Protein 2OUL (pdb70)

Radius of gyration: 22.43 Å; Cα contacts (8 Å, |Δi|>4): 869; chains: 2; bounding box: 62×52×58 Å

Secondary structure (DSSP, 8-state):
---HHHHHHHHHTT----SS-EEGGGTT--PPP-B--SSB-HHHHHHHHHHHHHHHHHH-----B-HHHHHHH-TTS-TTB-B-HHHHHHHHHHTTSB-BTTSS---TTS-----TTSSS--B--SEEEEPPTT-HHHHHHHT--EEEEE-B-HHHHT--SSB--SPBPSS--EEEEEEEEEEEEEE-TTT-SEEEEEEEEEE-SB-TTSTBTTEEEEEE-SSS---GGGTTSSEEEEE--/-B-GGGTT-EEEE-TT-EEEEEEEE-GGGT-EEEBTTTBSS-S-TTTEEEEEEEE--S---BT--EEEEEEEEE-SSEEEEEEEEEE-TTT---TT-EEEEEEEEE-

GO terms:
  GO:0020020 food vacuole (C, IDA)
  GO:0005515 protein binding (F, IPI)
  GO:0005773 vacuole (C, EXP)

CATH classification: 3.90.70.10

B-factor: mean 22.83, std 7.1, range [4.67, 51.0]

Foldseek 3Di:
DDDPVVVLCVQCPPPDDALAKDFVVVVQQFAAAAALDQFLQLLLVLLQRLLQRQCCVVVVDRFAWDSQLLLQPQPQFPRRVGDHNQSSQVSCVVLVATHGCVQPPDPRPDDDHHDSPSDPDHRGFDHKDWDDLQCVQSCCVGPHKKKKWFFDDCQQQVAAEDADDDDGHPDGRGIWIFRMKHWDWDQDPVVRGTDIWIWTKIAGRRALNGHPRRIHTYTDDSSRSDDPRCISVTIMHTHRD/DAEQVCFPPEDEDAQFDKDKYKYKAWCLVQKDKDDPPRHQFDPDVQFKGKDKDWDADPDPDRRHITMMIIIIGGRDADWDKDKIWIDRNVVGDDPPTDIGIYIYGHD

Structure (mmCIF, N/CA/C/O backbone):
data_2OUL
#
_entry.id   2OUL
#
_cell.length_a   94.236
_cell.length_b   94.236
_cell.length_c   119.764
_cell.angle_alpha   90.00
_cell.angle_beta   90.00
_cell.angle_gamma   90.00
#
_symmetry.space_group_name_H-M   'P 43 21 2'
#
loop_
_entity.id
_entity.type
_entity.pdbx_description
1 polymer 'Falcipain 2'
2 polymer Chagasin
3 water water
#
loop_
_atom_site.group_PDB
_atom_site.id
_atom_site.type_symbol
_atom_site.label_atom_id
_atom_site.label_alt_id
_atom_site.label_comp_id
_atom_site.label_asym_id
_atom_site.label_entity_id
_atom_site.label_seq_id
_atom_site.pdbx_PDB_ins_code
_atom_site.Cartn_x
_atom_site.Cartn_y
_atom_site.Cartn_z
_atom_site.occupancy
_atom_site.B_iso_or_equiv
_atom_site.auth_seq_id
_atom_site.auth_comp_id
_atom_site.auth_asym_id
_atom_site.auth_atom_id
_atom_site.pdbx_PDB_model_num
ATOM 1 N N . GLN A 1 1 ? 138.038 60.423 -177.683 1.00 32.78 -16 GLN A N 1
ATOM 2 C CA . GLN A 1 1 ? 139.018 59.743 -176.768 1.00 31.35 -16 GLN A CA 1
ATOM 3 C C . GLN A 1 1 ? 138.669 59.905 -175.253 1.00 30.12 -16 GLN A C 1
ATOM 4 O O . GLN A 1 1 ? 138.613 58.889 -174.540 1.00 29.79 -16 GLN A O 1
ATOM 10 N N . MET A 1 2 ? 138.460 61.139 -174.762 1.00 28.51 -15 MET A N 1
ATOM 11 C CA . MET A 1 2 ? 138.081 61.346 -173.333 1.00 27.45 -15 MET A CA 1
ATOM 12 C C . MET A 1 2 ? 136.652 60.877 -173.086 1.00 26.60 -15 MET A C 1
ATOM 13 O O . MET A 1 2 ? 135.724 61.293 -173.780 1.00 26.77 -15 MET A O 1
ATOM 18 N N . ASN A 1 3 ? 136.476 60.033 -172.079 1.00 25.12 -14 ASN A N 1
ATOM 19 C CA . ASN A 1 3 ? 135.204 59.396 -171.817 1.00 24.06 -14 ASN A CA 1
ATOM 20 C C . ASN A 1 3 ? 134.485 60.128 -170.697 1.00 22.98 -14 ASN A C 1
ATOM 21 O O . ASN A 1 3 ? 135.036 60.278 -169.616 1.00 23.13 -14 ASN A O 1
ATOM 26 N N . TYR A 1 4 ? 133.254 60.584 -170.936 1.00 21.64 -13 TYR A N 1
ATOM 27 C CA . TYR A 1 4 ? 132.536 61.413 -169.937 1.00 21.41 -13 TYR A CA 1
ATOM 28 C C . TYR A 1 4 ? 132.276 60.684 -168.636 1.00 20.88 -13 TYR A C 1
ATOM 29 O O . TYR A 1 4 ? 132.412 61.275 -167.580 1.00 18.99 -13 TYR A O 1
ATOM 38 N N . GLU A 1 5 ? 131.898 59.407 -168.721 1.00 22.56 -12 GLU A N 1
ATOM 39 C CA . GLU A 1 5 ? 131.523 58.612 -167.550 1.00 24.22 -12 GLU A CA 1
ATOM 40 C C . GLU A 1 5 ? 132.731 58.343 -166.658 1.00 24.33 -12 GLU A C 1
ATOM 41 O O . GLU A 1 5 ? 132.594 58.253 -165.438 1.00 24.17 -12 GLU A O 1
ATOM 47 N N . GLU A 1 6 ? 133.912 58.238 -167.274 1.00 24.67 -11 GLU A N 1
ATOM 48 C CA . GLU A 1 6 ? 135.144 58.020 -166.546 1.00 24.84 -11 GLU A CA 1
ATOM 49 C C . GLU A 1 6 ? 135.603 59.299 -165.885 1.00 24.54 -11 GLU A C 1
ATOM 50 O O . GLU A 1 6 ? 136.121 59.274 -164.766 1.00 24.99 -11 GLU A O 1
ATOM 56 N N . VAL A 1 7 ? 135.410 60.422 -166.562 1.00 23.65 -10 VAL A N 1
ATOM 57 C CA . VAL A 1 7 ? 135.757 61.706 -165.976 1.00 23.88 -10 VAL A CA 1
ATOM 58 C C . VAL A 1 7 ? 134.802 62.105 -164.825 1.00 23.65 -10 VAL A C 1
ATOM 59 O O . VAL A 1 7 ? 135.239 62.560 -163.775 1.00 22.22 -10 VAL A O 1
ATOM 63 N N . ILE A 1 8 ? 133.502 61.925 -165.024 1.00 24.12 -9 ILE A N 1
ATOM 64 C CA . ILE A 1 8 ? 132.552 62.312 -163.998 1.00 25.08 -9 ILE A CA 1
ATOM 65 C C . ILE A 1 8 ? 132.742 61.486 -162.693 1.00 25.60 -9 ILE A C 1
ATOM 66 O O . ILE A 1 8 ? 132.632 62.012 -161.595 1.00 26.02 -9 ILE A O 1
ATOM 71 N N . LYS A 1 9 ? 133.063 60.215 -162.828 1.00 27.18 -8 LYS A N 1
ATOM 72 C CA . LYS A 1 9 ? 133.354 59.347 -161.681 1.00 28.40 -8 LYS A CA 1
ATOM 73 C C . LYS A 1 9 ? 134.415 59.976 -160.789 1.00 28.70 -8 LYS A C 1
ATOM 74 O O . LYS A 1 9 ? 134.289 59.987 -159.569 1.00 29.40 -8 LYS A O 1
ATOM 80 N N . LYS A 1 10 ? 135.457 60.487 -161.425 1.00 29.40 -7 LYS A N 1
ATOM 81 C CA . LYS A 1 10 ? 136.586 61.157 -160.755 1.00 29.85 -7 LYS A CA 1
ATOM 82 C C . LYS A 1 10 ? 136.196 62.458 -160.029 1.00 29.52 -7 LYS A C 1
ATOM 83 O O . LYS A 1 10 ? 136.679 62.738 -158.951 1.00 29.10 -7 LYS A O 1
ATOM 89 N N . TYR A 1 11 ? 135.342 63.266 -160.640 1.00 29.67 -6 TYR A N 1
ATOM 90 C CA . TYR A 1 11 ? 135.098 64.621 -160.153 1.00 30.26 -6 TYR A CA 1
ATOM 91 C C . TYR A 1 11 ? 133.897 64.702 -159.238 1.00 30.63 -6 TYR A C 1
ATOM 92 O O . TYR A 1 11 ? 133.834 65.583 -158.401 1.00 30.37 -6 TYR A O 1
ATOM 101 N N . ARG A 1 12 ? 132.958 63.781 -159.413 1.00 31.83 -5 ARG A N 1
ATOM 102 C CA . ARG A 1 12 ? 131.727 63.736 -158.632 1.00 32.95 -5 ARG A CA 1
ATOM 103 C C . ARG A 1 12 ? 131.855 62.722 -157.525 1.00 34.32 -5 ARG A C 1
ATOM 104 O O . ARG A 1 12 ? 131.547 63.013 -156.376 1.00 34.43 -5 ARG A O 1
ATOM 112 N N . GLY A 1 13 ? 132.311 61.526 -157.898 1.00 35.95 -4 GLY A N 1
ATOM 113 C CA . GLY A 1 13 ? 132.259 60.360 -157.041 1.00 37.15 -4 GLY A CA 1
ATOM 114 C C . GLY A 1 13 ? 130.815 59.916 -156.882 1.00 38.52 -4 GLY A C 1
ATOM 115 O O . GLY A 1 13 ? 130.095 59.714 -157.877 1.00 38.64 -4 GLY A O 1
ATOM 116 N N . GLU A 1 14 ? 130.399 59.800 -155.616 1.00 39.92 -3 GLU A N 1
ATOM 117 C CA . GLU A 1 14 ? 129.027 59.439 -155.221 1.00 40.58 -3 GLU A CA 1
ATOM 118 C C . GLU A 1 14 ? 128.297 60.626 -154.548 1.00 41.09 -3 GLU A C 1
ATOM 119 O O . GLU A 1 14 ? 127.135 60.497 -154.121 1.00 41.34 -3 GLU A O 1
ATOM 125 N N . GLU A 1 15 ? 128.996 61.766 -154.460 1.00 40.99 -2 GLU A N 1
ATOM 126 C CA . GLU A 1 15 ? 128.413 63.094 -154.133 1.00 40.34 -2 GLU A CA 1
ATOM 127 C C . GLU A 1 15 ? 127.123 63.392 -154.889 1.00 39.44 -2 GLU A C 1
ATOM 128 O O . GLU A 1 15 ? 127.158 63.483 -156.108 1.00 39.79 -2 GLU A O 1
ATOM 134 N N . ASN A 1 16 ? 125.994 63.539 -154.185 1.00 38.36 -1 ASN A N 1
ATOM 135 C CA . ASN A 1 16 ? 124.729 63.959 -154.826 1.00 36.88 -1 ASN A CA 1
ATOM 136 C C . ASN A 1 16 ? 124.662 65.505 -154.912 1.00 35.43 -1 ASN A C 1
ATOM 137 O O . ASN A 1 16 ? 125.582 66.206 -154.424 1.00 35.63 -1 ASN A O 1
ATOM 142 N N . PHE A 1 17 ? 123.635 66.044 -155.579 1.00 32.70 0 PHE A N 1
ATOM 143 C CA . PHE A 1 17 ? 123.559 67.497 -155.770 1.00 30.86 0 PHE A CA 1
ATOM 144 C C . PHE A 1 17 ? 122.153 67.996 -156.031 1.00 29.43 0 PHE A C 1
ATOM 145 O O . PHE A 1 17 ? 121.322 67.300 -156.577 1.00 29.53 0 PHE A O 1
ATOM 153 N N . ASP A 1 18 ? 121.906 69.227 -155.627 1.00 28.60 1 ASP A N 1
ATOM 154 C CA . ASP A 1 18 ? 120.647 69.873 -155.881 1.00 27.96 1 ASP A CA 1
ATOM 155 C C . ASP A 1 18 ? 120.470 70.244 -157.361 1.00 26.51 1 ASP A C 1
ATOM 156 O O . ASP A 1 18 ? 121.250 71.009 -157.913 1.00 26.00 1 ASP A O 1
ATOM 161 N N . HIS A 1 19 ? 119.425 69.714 -157.987 1.00 25.08 2 HIS A N 1
ATOM 162 C CA . HIS A 1 19 ? 119.122 70.061 -159.367 1.00 24.12 2 HIS A CA 1
ATOM 163 C C . HIS A 1 19 ? 118.429 71.416 -159.582 1.00 22.98 2 HIS A C 1
ATOM 164 O O . HIS A 1 19 ? 118.271 71.823 -160.732 1.00 23.04 2 HIS A O 1
ATOM 171 N N . ALA A 1 20 ? 118.035 72.103 -158.508 1.00 21.59 3 ALA A N 1
ATOM 172 C CA . ALA A 1 20 ? 117.363 73.391 -158.610 1.00 21.04 3 ALA A CA 1
ATOM 173 C C . ALA A 1 20 ? 118.332 74.535 -158.983 1.00 20.76 3 ALA A C 1
ATOM 174 O O . ALA A 1 20 ? 118.018 75.328 -159.869 1.00 20.67 3 ALA A O 1
ATOM 176 N N . ALA A 1 21 ? 119.509 74.578 -158.357 1.00 19.24 4 ALA A N 1
ATOM 177 C CA . ALA A 1 21 ? 120.347 75.762 -158.399 1.00 18.93 4 ALA A CA 1
ATOM 178 C C . ALA A 1 21 ? 121.819 75.486 -158.163 1.00 18.25 4 ALA A C 1
ATOM 179 O O . ALA A 1 21 ? 122.193 74.837 -157.196 1.00 18.12 4 ALA A O 1
ATOM 181 N N . TYR A 1 22 ? 122.639 75.974 -159.086 1.00 18.68 5 TYR A N 1
ATOM 182 C CA . TYR A 1 22 ? 124.075 76.144 -158.887 1.00 18.50 5 TYR A CA 1
ATOM 183 C C . TYR A 1 22 ? 124.601 77.132 -159.916 1.00 18.32 5 TYR A C 1
ATOM 184 O O . TYR A 1 22 ? 124.468 76.913 -161.104 1.00 20.53 5 TYR A O 1
ATOM 193 N N . ASP A 1 23 ? 125.215 78.206 -159.446 1.00 17.94 6 ASP A N 1
ATOM 194 C CA . ASP A 1 23 ? 125.644 79.331 -160.259 1.00 17.34 6 ASP A CA 1
ATOM 195 C C . ASP A 1 23 ? 127.151 79.553 -160.014 1.00 16.36 6 ASP A C 1
ATOM 196 O O . ASP A 1 23 ? 127.541 79.875 -158.897 1.00 15.31 6 ASP A O 1
ATOM 201 N N . TRP A 1 24 ? 127.997 79.343 -161.039 1.00 15.73 7 TRP A N 1
ATOM 202 C CA . TRP A 1 24 ? 129.452 79.572 -160.911 1.00 15.42 7 TRP A CA 1
ATOM 203 C C . TRP A 1 24 ? 129.810 81.035 -160.672 1.00 15.27 7 TRP A C 1
ATOM 204 O O . TRP A 1 24 ? 130.911 81.348 -160.153 1.00 13.35 7 TRP A O 1
ATOM 215 N N . ARG A 1 25 ? 128.875 81.939 -160.975 1.00 14.56 8 ARG A N 1
ATOM 216 C CA . ARG A 1 25 ? 129.114 83.342 -160.681 1.00 15.40 8 ARG A CA 1
ATOM 217 C C . ARG A 1 25 ? 129.318 83.601 -159.187 1.00 15.97 8 ARG A C 1
ATOM 218 O O . ARG A 1 25 ? 129.959 84.591 -158.798 1.00 16.28 8 ARG A O 1
ATOM 226 N N . LEU A 1 26 ? 128.822 82.694 -158.349 1.00 16.35 9 LEU A N 1
ATOM 227 C CA . LEU A 1 26 ? 128.896 82.881 -156.904 1.00 15.92 9 LEU A CA 1
ATOM 228 C C . LEU A 1 26 ? 130.001 82.058 -156.238 1.00 15.58 9 LEU A C 1
ATOM 229 O O . LEU A 1 26 ? 130.268 82.221 -155.053 1.00 15.57 9 LEU A O 1
ATOM 234 N N . HIS A 1 27 ? 130.692 81.237 -157.035 1.00 16.43 10 HIS A N 1
ATOM 235 C CA . HIS A 1 27 ? 131.711 80.293 -156.536 1.00 16.37 10 HIS A CA 1
ATOM 236 C C . HIS A 1 27 ? 133.004 80.459 -157.326 1.00 17.50 10 HIS A C 1
ATOM 237 O O . HIS A 1 27 ? 133.756 79.482 -157.562 1.00 17.42 10 HIS A O 1
ATOM 244 N N . SER A 1 28 ? 133.285 81.711 -157.709 1.00 17.30 11 SER A N 1
ATOM 245 C CA . SER A 1 28 ? 134.610 82.047 -158.226 1.00 17.20 11 SER A CA 1
ATOM 246 C C . SER A 1 28 ? 134.939 81.273 -159.525 1.00 16.44 11 SER A C 1
ATOM 247 O O . SER A 1 28 ? 136.079 80.845 -159.757 1.00 16.51 11 SER A O 1
ATOM 250 N N . GLY A 1 29 ? 133.925 81.125 -160.369 1.00 15.83 12 GLY A N 1
ATOM 251 C CA . GLY A 1 29 ? 134.019 80.325 -161.553 1.00 15.26 12 GLY A CA 1
ATOM 252 C C . GLY A 1 29 ? 133.807 81.056 -162.846 1.00 14.68 12 GLY A C 1
ATOM 253 O O . GLY A 1 29 ? 133.911 80.438 -163.898 1.00 15.11 12 GLY A O 1
ATOM 254 N N . VAL A 1 30 ? 133.511 82.352 -162.787 1.00 14.40 13 VAL A N 1
ATOM 255 C CA . VAL A 1 30 ? 133.109 83.107 -163.993 1.00 14.41 13 VAL A CA 1
ATOM 256 C C . VAL A 1 30 ? 133.878 84.439 -164.070 1.00 14.42 13 VAL A C 1
ATOM 257 O O . VAL A 1 30 ? 133.782 85.276 -163.180 1.00 16.25 13 VAL A O 1
ATOM 261 N N . THR A 1 31 ? 134.638 84.610 -165.143 1.00 14.21 14 THR A N 1
ATOM 262 C CA . THR A 1 31 ? 135.416 85.801 -165.382 1.00 13.52 14 THR A CA 1
ATOM 263 C C . THR A 1 31 ? 134.516 86.832 -166.124 1.00 12.80 14 THR A C 1
ATOM 264 O O . THR A 1 31 ? 133.452 86.464 -166.587 1.00 12.39 14 THR A O 1
ATOM 268 N N . PRO A 1 32 ? 134.924 88.120 -166.184 1.00 11.76 15 PRO A N 1
ATOM 269 C CA . PRO A 1 32 ? 134.047 89.121 -166.780 1.00 12.57 15 PRO A CA 1
ATOM 270 C C . PRO A 1 32 ? 133.558 88.897 -168.197 1.00 12.67 15 PRO A C 1
ATOM 271 O O . PRO A 1 32 ? 134.258 88.305 -169.038 1.00 13.28 15 PRO A O 1
ATOM 275 N N . VAL A 1 33 ? 132.351 89.400 -168.440 1.00 13.12 16 VAL A N 1
ATOM 276 C CA . VAL A 1 33 ? 131.725 89.426 -169.757 1.00 13.49 16 VAL A CA 1
ATOM 277 C C . VAL A 1 33 ? 132.554 90.305 -170.657 1.00 13.95 16 VAL A C 1
ATOM 278 O O . VAL A 1 33 ? 133.049 91.353 -170.259 1.00 16.06 16 VAL A O 1
ATOM 282 N N . LYS A 1 34 ? 132.782 89.799 -171.862 1.00 15.61 17 LYS A N 1
ATOM 283 C CA . LYS A 1 34 ? 133.510 90.469 -172.915 1.00 14.89 17 LYS A CA 1
ATOM 284 C C . LYS A 1 34 ? 132.562 90.741 -174.103 1.00 14.62 17 LYS A C 1
ATOM 285 O O . LYS A 1 34 ? 131.397 90.350 -174.094 1.00 14.52 17 LYS A O 1
ATOM 291 N N . ASP A 1 35 ? 133.087 91.407 -175.124 1.00 14.55 18 ASP A N 1
ATOM 292 C CA . ASP A 1 35 ? 132.314 91.777 -176.297 1.00 14.16 18 ASP A CA 1
ATOM 293 C C . ASP A 1 35 ? 133.005 91.439 -177.623 1.00 14.03 18 ASP A C 1
ATOM 294 O O . ASP A 1 35 ? 134.053 92.006 -177.968 1.00 11.93 18 ASP A O 1
ATOM 299 N N . GLN A 1 36 ? 132.384 90.535 -178.382 1.00 14.81 19 GLN A N 1
ATOM 300 C CA . GLN A 1 36 ? 132.922 90.112 -179.683 1.00 14.59 19 GLN A CA 1
ATOM 301 C C . GLN A 1 36 ? 132.830 91.208 -180.751 1.00 15.78 19 GLN A C 1
ATOM 302 O O . GLN A 1 36 ? 133.538 91.162 -181.769 1.00 14.24 19 GLN A O 1
ATOM 308 N N . LYS A 1 37 ? 131.901 92.135 -180.520 1.00 15.74 20 LYS A N 1
ATOM 309 C CA . LYS A 1 37 ? 131.603 93.241 -181.397 1.00 17.36 20 LYS A CA 1
ATOM 310 C C . LYS A 1 37 ? 131.079 92.754 -182.753 1.00 18.03 20 LYS A C 1
ATOM 311 O O . LYS A 1 37 ? 130.324 91.775 -182.801 1.00 17.67 20 LYS A O 1
ATOM 317 N N . ASN A 1 38 ? 131.423 93.452 -183.827 1.00 17.82 21 ASN A N 1
ATOM 318 C CA . ASN A 1 38 ? 130.923 93.108 -185.139 1.00 18.38 21 ASN A CA 1
ATOM 319 C C . ASN A 1 38 ? 131.918 92.168 -185.829 1.00 18.88 21 ASN A C 1
ATOM 320 O O . ASN A 1 38 ? 132.751 92.574 -186.636 1.00 19.78 21 ASN A O 1
ATOM 325 N N . CYS A 1 39 ? 131.816 90.900 -185.477 1.00 18.93 22 CYS A N 1
ATOM 326 C CA . CYS A 1 39 ? 132.795 89.916 -185.810 1.00 18.40 22 CYS A CA 1
ATOM 327 C C . CYS A 1 39 ? 132.218 88.588 -185.367 1.00 17.52 22 CYS A C 1
ATOM 328 O O . CYS A 1 39 ? 131.801 88.440 -184.225 1.00 17.27 22 CYS A O 1
ATOM 331 N N . GLY A 1 40 ? 132.184 87.628 -186.288 1.00 17.68 23 GLY A N 1
ATOM 332 C CA . GLY A 1 40 ? 131.656 86.282 -186.021 1.00 17.61 23 GLY A CA 1
ATOM 333 C C . GLY A 1 40 ? 132.598 85.360 -185.262 1.00 16.78 23 GLY A C 1
ATOM 334 O O . GLY A 1 40 ? 132.869 84.257 -185.693 1.00 17.37 23 GLY A O 1
ATOM 335 N N . SER A 1 41 ? 133.030 85.808 -184.093 1.00 16.66 24 SER A N 1
ATOM 336 C CA . SER A 1 41 ? 134.100 85.191 -183.311 1.00 16.31 24 SER A CA 1
ATOM 337 C C . SER A 1 41 ? 133.622 84.575 -181.982 1.00 15.69 24 SER A C 1
ATOM 338 O O . SER A 1 41 ? 134.424 84.213 -181.159 1.00 16.24 24 SER A O 1
ATOM 341 N N . CYS A 1 42 ? 132.326 84.481 -181.760 1.00 15.83 25 CYS A N 1
ATOM 342 C CA . CYS A 1 42 ? 131.759 83.811 -180.551 1.00 15.78 25 CYS A CA 1
ATOM 343 C C . CYS A 1 42 ? 132.340 82.435 -180.196 1.00 14.62 25 CYS A C 1
ATOM 344 O O . CYS A 1 42 ? 132.458 82.106 -179.009 1.00 14.92 25 CYS A O 1
ATOM 347 N N . TRP A 1 43 ? 132.698 81.646 -181.205 1.00 14.06 26 TRP A N 1
ATOM 348 C CA . TRP A 1 43 ? 133.416 80.364 -181.015 1.00 14.30 26 TRP A CA 1
ATOM 349 C C . TRP A 1 43 ? 134.677 80.473 -180.184 1.00 14.78 26 TRP A C 1
ATOM 350 O O . TRP A 1 43 ? 135.017 79.558 -179.426 1.00 16.33 26 TRP A O 1
ATOM 361 N N . ALA A 1 44 ? 135.385 81.586 -180.339 1.00 15.26 27 ALA A N 1
ATOM 362 C CA . ALA A 1 44 ? 136.615 81.883 -179.629 1.00 14.89 27 ALA A CA 1
ATOM 363 C C . ALA A 1 44 ? 136.334 82.399 -178.251 1.00 14.99 27 ALA A C 1
ATOM 364 O O . ALA A 1 44 ? 137.087 82.114 -177.350 1.00 15.81 27 ALA A O 1
ATOM 366 N N . PHE A 1 45 ? 135.289 83.221 -178.109 1.00 16.05 28 PHE A N 1
ATOM 367 C CA . PHE A 1 45 ? 134.887 83.817 -176.828 1.00 15.97 28 PHE A CA 1
ATOM 368 C C . PHE A 1 45 ? 134.337 82.784 -175.880 1.00 15.61 28 PHE A C 1
ATOM 369 O O . PHE A 1 45 ? 134.641 82.801 -174.714 1.00 16.00 28 PHE A O 1
ATOM 377 N N . SER A 1 46 ? 133.490 81.919 -176.393 1.00 15.72 29 SER A N 1
ATOM 378 C CA . SER A 1 46 ? 132.954 80.795 -175.636 1.00 16.91 29 SER A CA 1
ATOM 379 C C . SER A 1 46 ? 134.031 79.826 -175.152 1.00 16.94 29 SER A C 1
ATOM 380 O O . SER A 1 46 ? 134.048 79.396 -174.000 1.00 17.02 29 SER A O 1
ATOM 383 N N . SER A 1 47 ? 134.925 79.444 -176.052 1.00 17.83 30 SER A N 1
ATOM 384 C CA . SER A 1 47 ? 135.962 78.444 -175.687 1.00 17.39 30 SER A CA 1
ATOM 385 C C . SER A 1 47 ? 137.051 79.009 -174.759 1.00 17.04 30 SER A C 1
ATOM 386 O O . SER A 1 47 ? 137.405 78.351 -173.800 1.00 16.00 30 SER A O 1
ATOM 389 N N . ILE A 1 48 ? 137.485 80.256 -174.996 1.00 17.55 31 ILE A N 1
ATOM 390 C CA . ILE A 1 48 ? 138.440 80.979 -174.120 1.00 17.18 31 ILE A CA 1
ATOM 391 C C . ILE A 1 48 ? 137.880 81.203 -172.721 1.00 17.05 31 ILE A C 1
ATOM 392 O O . ILE A 1 48 ? 138.587 81.012 -171.734 1.00 17.11 31 ILE A O 1
ATOM 397 N N . GLY A 1 49 ? 136.620 81.639 -172.653 1.00 16.92 32 GLY A N 1
ATOM 398 C CA . GLY A 1 49 ? 135.887 81.797 -171.388 1.00 16.36 32 GLY A CA 1
ATOM 399 C C . GLY A 1 49 ? 135.868 80.577 -170.526 1.00 15.23 32 GLY A C 1
ATOM 400 O O . GLY A 1 49 ? 136.051 80.655 -169.323 1.00 16.47 32 GLY A O 1
ATOM 401 N N . SER A 1 50 ? 135.633 79.429 -171.132 1.00 16.06 33 SER A N 1
ATOM 402 C CA . SER A 1 50 ? 135.631 78.147 -170.408 1.00 15.66 33 SER A CA 1
ATOM 403 C C . SER A 1 50 ? 136.988 77.744 -169.850 1.00 14.80 33 SER A C 1
ATOM 404 O O . SER A 1 50 ? 137.036 77.138 -168.788 1.00 14.24 33 SER A O 1
ATOM 407 N N . VAL A 1 51 ? 138.070 78.117 -170.548 1.00 14.63 34 VAL A N 1
ATOM 408 C CA . VAL A 1 51 ? 139.471 77.950 -170.072 1.00 14.47 34 VAL A CA 1
ATOM 409 C C . VAL A 1 51 ? 139.740 78.931 -168.920 1.00 14.49 34 VAL A C 1
ATOM 410 O O . VAL A 1 51 ? 140.239 78.525 -167.841 1.00 13.96 34 VAL A O 1
ATOM 414 N N . GLU A 1 52 ? 139.383 80.198 -169.131 1.00 13.73 35 GLU A N 1
ATOM 415 C CA . GLU A 1 52 ? 139.441 81.193 -168.059 1.00 13.89 35 GLU A CA 1
ATOM 416 C C . GLU A 1 52 ? 138.757 80.696 -166.752 1.00 13.20 35 GLU A C 1
ATOM 417 O O . GLU A 1 52 ? 139.300 80.840 -165.668 1.00 13.65 35 GLU A O 1
ATOM 423 N N . SER A 1 53 ? 137.601 80.065 -166.873 1.00 13.20 36 SER A N 1
ATOM 424 C CA . SER A 1 53 ? 136.877 79.508 -165.733 1.00 12.61 36 SER A CA 1
ATOM 425 C C . SER A 1 53 ? 137.614 78.402 -165.037 1.00 12.04 36 SER A C 1
ATOM 426 O O . SER A 1 53 ? 137.615 78.336 -163.823 1.00 11.97 36 SER A O 1
ATOM 429 N N . GLN A 1 54 ? 138.212 77.497 -165.794 1.00 12.78 37 GLN A N 1
ATOM 430 C CA . GLN A 1 54 ? 138.950 76.405 -165.195 1.00 13.17 37 GLN A CA 1
ATOM 431 C C . GLN A 1 54 ? 140.156 76.902 -164.397 1.00 13.51 37 GLN A C 1
ATOM 432 O O . GLN A 1 54 ? 140.439 76.369 -163.321 1.00 14.14 37 GLN A O 1
ATOM 438 N N . TYR A 1 55 ? 140.838 77.938 -164.877 1.00 14.05 38 TYR A N 1
ATOM 439 C CA . TYR A 1 55 ? 141.944 78.524 -164.105 1.00 13.95 38 TYR A CA 1
ATOM 440 C C . TYR A 1 55 ? 141.462 79.125 -162.783 1.00 14.69 38 TYR A C 1
ATOM 441 O O . TYR A 1 55 ? 142.117 78.930 -161.755 1.00 15.67 38 TYR A O 1
ATOM 450 N N . ALA A 1 56 ? 140.319 79.819 -162.803 1.00 14.66 39 ALA A N 1
ATOM 451 C CA . ALA A 1 56 ? 139.680 80.405 -161.592 1.00 14.58 39 ALA A CA 1
ATOM 452 C C . ALA A 1 56 ? 139.313 79.319 -160.609 1.00 14.47 39 ALA A C 1
ATOM 453 O O . ALA A 1 56 ? 139.547 79.443 -159.398 1.00 13.15 39 ALA A O 1
ATOM 455 N N . ILE A 1 57 ? 138.664 78.284 -161.154 1.00 14.44 40 ILE A N 1
ATOM 456 C CA . ILE A 1 57 ? 138.153 77.158 -160.355 1.00 14.26 40 ILE A CA 1
ATOM 457 C C . ILE A 1 57 ? 139.244 76.221 -159.827 1.00 14.74 40 ILE A C 1
ATOM 458 O O . ILE A 1 57 ? 139.217 75.868 -158.657 1.00 14.29 40 ILE A O 1
ATOM 463 N N . ARG A 1 58 ? 140.162 75.779 -160.691 1.00 15.62 41 ARG A N 1
ATOM 464 C CA . ARG A 1 58 ? 141.149 74.725 -160.314 1.00 16.45 41 ARG A CA 1
ATOM 465 C C . ARG A 1 58 ? 142.463 75.281 -159.786 1.00 17.28 41 ARG A C 1
ATOM 466 O O . ARG A 1 58 ? 143.173 74.619 -159.011 1.00 18.05 41 ARG A O 1
ATOM 474 N N . LYS A 1 59 ? 142.801 76.490 -160.203 1.00 18.03 42 LYS A N 1
ATOM 475 C CA . LYS A 1 59 ? 144.060 77.094 -159.802 1.00 19.01 42 LYS A CA 1
ATOM 476 C C . LYS A 1 59 ? 143.952 78.404 -159.010 1.00 19.42 42 LYS A C 1
ATOM 477 O O . LYS A 1 59 ? 144.978 78.998 -158.693 1.00 19.69 42 LYS A O 1
ATOM 483 N N . ASN A 1 60 ? 142.734 78.843 -158.702 1.00 19.78 43 ASN A N 1
ATOM 484 C CA . ASN A 1 60 ? 142.487 80.134 -158.084 1.00 21.00 43 ASN A CA 1
ATOM 485 C C . ASN A 1 60 ? 143.280 81.273 -158.729 1.00 21.70 43 ASN A C 1
ATOM 486 O O . ASN A 1 60 ? 143.925 82.054 -158.047 1.00 23.24 43 ASN A O 1
ATOM 491 N N . LYS A 1 61 ? 143.230 81.342 -160.047 1.00 22.22 44 LYS A N 1
ATOM 492 C CA . LYS A 1 61 ? 143.971 82.280 -160.836 1.00 22.17 44 LYS A CA 1
ATOM 493 C C . LYS A 1 61 ? 142.937 82.970 -161.736 1.00 21.72 44 LYS A C 1
ATOM 494 O O . LYS A 1 61 ? 142.232 82.307 -162.506 1.00 21.28 44 LYS A O 1
ATOM 500 N N . LEU A 1 62 ? 142.800 84.287 -161.563 1.00 20.66 45 LEU A N 1
ATOM 501 C CA . LEU A 1 62 ? 142.026 85.137 -162.467 1.00 20.26 45 LEU A CA 1
ATOM 502 C C . LEU A 1 62 ? 142.950 85.536 -163.608 1.00 19.02 45 LEU A C 1
ATOM 503 O O . LEU A 1 62 ? 143.941 86.231 -163.399 1.00 20.11 45 LEU A O 1
ATOM 508 N N . ILE A 1 63 ? 142.645 85.069 -164.807 1.00 18.18 46 ILE A N 1
ATOM 509 C CA . ILE A 1 63 ? 143.408 85.437 -166.001 1.00 17.74 46 ILE A CA 1
ATOM 510 C C . ILE A 1 63 ? 142.400 85.656 -167.133 1.00 17.09 46 ILE A C 1
ATOM 511 O O . ILE A 1 63 ? 141.394 84.966 -167.228 1.00 16.07 46 ILE A O 1
ATOM 516 N N . THR A 1 64 ? 142.675 86.657 -167.950 1.00 16.18 47 THR A N 1
ATOM 517 C CA . THR A 1 64 ? 141.907 86.901 -169.123 1.00 16.63 47 THR A CA 1
ATOM 518 C C . THR A 1 64 ? 142.813 86.640 -170.323 1.00 16.32 47 THR A C 1
ATOM 519 O O . THR A 1 64 ? 143.938 87.112 -170.394 1.00 17.24 47 THR A O 1
ATOM 523 N N . LEU A 1 65 ? 142.310 85.827 -171.239 1.00 15.67 48 LEU A N 1
ATOM 524 C CA . LEU A 1 65 ? 143.094 85.269 -172.318 1.00 15.76 48 LEU A CA 1
ATOM 525 C C . LEU A 1 65 ? 142.626 85.826 -173.658 1.00 15.57 48 LEU A C 1
ATOM 526 O O . LEU A 1 65 ? 141.544 86.419 -173.745 1.00 15.58 48 LEU A O 1
ATOM 531 N N . SER A 1 66 ? 143.465 85.620 -174.670 1.00 14.93 49 SER A N 1
ATOM 532 C CA . SER A 1 66 ? 143.340 86.273 -175.966 1.00 15.86 49 SER A CA 1
ATOM 533 C C . SER A 1 66 ? 142.467 85.520 -176.984 1.00 15.87 49 SER A C 1
ATOM 534 O O . SER A 1 66 ? 142.899 84.534 -177.593 1.00 15.45 49 SER A O 1
ATOM 537 N N . GLU A 1 67 ? 141.238 86.008 -177.166 1.00 16.39 50 GLU A N 1
ATOM 538 C CA . GLU A 1 67 ? 140.380 85.547 -178.262 1.00 16.93 50 GLU A CA 1
ATOM 539 C C . GLU A 1 67 ? 141.035 85.883 -179.599 1.00 16.96 50 GLU A C 1
ATOM 540 O O . GLU A 1 67 ? 140.924 85.122 -180.572 1.00 17.02 50 GLU A O 1
ATOM 546 N N . GLN A 1 68 ? 141.678 87.039 -179.650 1.00 17.60 51 GLN A N 1
ATOM 547 C CA . GLN A 1 68 ? 142.367 87.470 -180.874 1.00 18.89 51 GLN A CA 1
ATOM 548 C C . GLN A 1 68 ? 143.405 86.462 -181.423 1.00 18.99 51 GLN A C 1
ATOM 549 O O . GLN A 1 68 ? 143.502 86.267 -182.626 1.00 19.24 51 GLN A O 1
ATOM 555 N N . GLU A 1 69 ? 144.168 85.841 -180.537 1.00 20.48 52 GLU A N 1
ATOM 556 C CA . GLU A 1 69 ? 145.146 84.824 -180.915 1.00 21.34 52 GLU A CA 1
ATOM 557 C C . GLU A 1 69 ? 144.460 83.624 -181.539 1.00 21.91 52 GLU A C 1
ATOM 558 O O . GLU A 1 69 ? 144.929 83.080 -182.531 1.00 21.83 52 GLU A O 1
ATOM 564 N N . LEU A 1 70 ? 143.321 83.234 -180.983 1.00 21.94 53 LEU A N 1
ATOM 565 C CA . LEU A 1 70 ? 142.547 82.143 -181.572 1.00 21.79 53 LEU A CA 1
ATOM 566 C C . LEU A 1 70 ? 141.987 82.600 -182.912 1.00 21.18 53 LEU A C 1
ATOM 567 O O . LEU A 1 70 ? 142.082 81.908 -183.883 1.00 20.94 53 LEU A O 1
ATOM 572 N N . VAL A 1 71 ? 141.449 83.811 -182.979 1.00 21.45 54 VAL A N 1
ATOM 573 C CA . VAL A 1 71 ? 140.962 84.348 -184.237 1.00 20.30 54 VAL A CA 1
ATOM 574 C C . VAL A 1 71 ? 142.046 84.352 -185.344 1.00 20.24 54 VAL A C 1
ATOM 575 O O . VAL A 1 71 ? 141.786 83.924 -186.494 1.00 20.18 54 VAL A O 1
ATOM 579 N N . ASP A 1 72 ? 143.223 84.886 -185.007 1.00 19.93 55 ASP A N 1
ATOM 580 C CA . ASP A 1 72 ? 144.338 85.008 -185.946 1.00 19.53 55 ASP A CA 1
ATOM 581 C C . ASP A 1 72 ? 144.985 83.649 -186.240 1.00 18.73 55 ASP A C 1
ATOM 582 O O . ASP A 1 72 ? 145.395 83.384 -187.360 1.00 16.93 55 ASP A O 1
ATOM 587 N N . CYS A 1 73 ? 145.092 82.799 -185.222 1.00 19.03 56 CYS A N 1
ATOM 588 C CA . CYS A 1 73 ? 146.047 81.681 -185.264 1.00 19.34 56 CYS A CA 1
ATOM 589 C C . CYS A 1 73 ? 145.450 80.287 -185.424 1.00 19.43 56 CYS A C 1
ATOM 590 O O . CYS A 1 73 ? 146.192 79.376 -185.722 1.00 19.80 56 CYS A O 1
ATOM 593 N N . SER A 1 74 ? 144.143 80.150 -185.217 1.00 19.39 57 SER A N 1
ATOM 594 C CA . SER A 1 74 ? 143.425 78.886 -185.309 1.00 19.56 57 SER A CA 1
ATOM 595 C C . SER A 1 74 ? 143.089 78.581 -186.773 1.00 19.70 57 SER A C 1
ATOM 596 O O . SER A 1 74 ? 142.152 79.128 -187.332 1.00 18.35 57 SER A O 1
ATOM 599 N N . PHE A 1 75 ? 143.878 77.691 -187.377 1.00 20.68 58 PHE A N 1
ATOM 600 C CA . PHE A 1 75 ? 143.786 77.373 -188.783 1.00 20.56 58 PHE A CA 1
ATOM 601 C C . PHE A 1 75 ? 142.562 76.473 -189.108 1.00 20.81 58 PHE A C 1
ATOM 602 O O . PHE A 1 75 ? 142.109 76.425 -190.252 1.00 20.59 58 PHE A O 1
ATOM 610 N N . LYS A 1 76 ? 142.035 75.776 -188.100 1.00 20.17 59 LYS A N 1
ATOM 611 C CA . LYS A 1 76 ? 140.828 74.969 -188.267 1.00 20.92 59 LYS A CA 1
ATOM 612 C C . LYS A 1 76 ? 139.553 75.817 -188.300 1.00 20.38 59 LYS A C 1
ATOM 613 O O . LYS A 1 76 ? 138.548 75.344 -188.755 1.00 22.04 59 LYS A O 1
ATOM 619 N N . ASN A 1 77 ? 139.618 77.067 -187.856 1.00 19.72 60 ASN A N 1
ATOM 620 C CA . ASN A 1 77 ? 138.458 77.962 -187.770 1.00 19.57 60 ASN A CA 1
ATOM 621 C C . ASN A 1 77 ? 138.666 79.119 -188.692 1.00 19.21 60 ASN A C 1
ATOM 622 O O . ASN A 1 77 ? 139.728 79.245 -189.230 1.00 19.14 60 ASN A O 1
ATOM 627 N N . TYR A 1 78 ? 137.640 79.937 -188.900 1.00 19.97 61 TYR A N 1
ATOM 628 C CA . TYR A 1 78 ? 137.648 80.938 -189.965 1.00 20.17 61 TYR A CA 1
ATOM 629 C C . TYR A 1 78 ? 137.515 82.359 -189.462 1.00 20.28 61 TYR A C 1
ATOM 630 O O . TYR A 1 78 ? 136.890 83.190 -190.117 1.00 20.45 61 TYR A O 1
ATOM 639 N N . GLY A 1 79 ? 138.117 82.633 -188.304 1.00 20.11 62 GLY A N 1
ATOM 640 C CA . GLY A 1 79 ? 138.241 83.990 -187.797 1.00 19.96 62 GLY A CA 1
ATOM 641 C C . GLY A 1 79 ? 136.906 84.647 -187.567 1.00 20.29 62 GLY A C 1
ATOM 642 O O . GLY A 1 79 ? 136.086 84.150 -186.821 1.00 19.37 62 GLY A O 1
ATOM 643 N N . CYS A 1 80 ? 136.681 85.751 -188.266 1.00 20.95 63 CYS A N 1
ATOM 644 C CA . CYS A 1 80 ? 135.476 86.516 -188.104 1.00 21.72 63 CYS A CA 1
ATOM 645 C C . CYS A 1 80 ? 134.304 85.961 -188.867 1.00 21.01 63 CYS A C 1
ATOM 646 O O . CYS A 1 80 ? 133.182 86.434 -188.665 1.00 20.87 63 CYS A O 1
ATOM 649 N N . ASN A 1 81 ? 134.568 84.982 -189.738 1.00 21.35 64 ASN A N 1
ATOM 650 C CA . ASN A 1 81 ? 133.530 84.221 -190.466 1.00 21.42 64 ASN A CA 1
ATOM 651 C C . ASN A 1 81 ? 133.104 82.853 -189.863 1.00 20.52 64 ASN A C 1
ATOM 652 O O . ASN A 1 81 ? 132.509 82.035 -190.535 1.00 19.49 64 ASN A O 1
ATOM 657 N N . GLY A 1 82 ? 133.402 82.617 -188.590 1.00 19.81 65 GLY A N 1
ATOM 658 C CA . GLY A 1 82 ? 132.897 81.464 -187.889 1.00 19.06 65 GLY A CA 1
ATOM 659 C C . GLY A 1 82 ? 133.889 80.361 -187.573 1.00 18.56 65 GLY A C 1
ATOM 660 O O . GLY A 1 82 ? 135.030 80.363 -188.012 1.00 17.48 65 GLY A O 1
ATOM 661 N N . GLY A 1 83 ? 133.418 79.409 -186.769 1.00 18.35 66 GLY A N 1
ATOM 662 C CA . GLY A 1 83 ? 134.252 78.313 -186.296 1.00 17.61 66 GLY A CA 1
ATOM 663 C C . GLY A 1 83 ? 133.465 77.351 -185.443 1.00 16.65 66 GLY A C 1
ATOM 664 O O . GLY A 1 83 ? 132.260 77.499 -185.301 1.00 15.38 66 GLY A O 1
ATOM 665 N N . LEU A 1 84 ? 134.161 76.342 -184.927 1.00 16.32 67 LEU A N 1
ATOM 666 C CA . LEU A 1 84 ? 133.575 75.310 -184.069 1.00 16.62 67 LEU A CA 1
ATOM 667 C C . LEU A 1 84 ? 134.261 75.281 -182.707 1.00 16.81 67 LEU A C 1
ATOM 668 O O . LEU A 1 84 ? 135.465 75.542 -182.584 1.00 17.60 67 LEU A O 1
ATOM 673 N N . ILE A 1 85 ? 133.497 74.950 -181.676 1.00 16.55 68 ILE A N 1
ATOM 674 C CA . ILE A 1 85 ? 134.046 74.872 -180.323 1.00 16.15 68 ILE A CA 1
ATOM 675 C C . ILE A 1 85 ? 135.152 73.827 -180.167 1.00 16.28 68 ILE A C 1
ATOM 676 O O . ILE A 1 85 ? 136.258 74.128 -179.657 1.00 17.32 68 ILE A O 1
ATOM 681 N N . ASN A 1 86 ? 134.887 72.598 -180.600 1.00 16.54 69 ASN A N 1
ATOM 682 C CA . ASN A 1 86 ? 135.905 71.550 -180.480 1.00 16.71 69 ASN A CA 1
ATOM 683 C C . ASN A 1 86 ? 137.196 71.855 -181.275 1.00 16.37 69 ASN A C 1
ATOM 684 O O . ASN A 1 86 ? 138.288 71.542 -180.836 1.00 16.55 69 ASN A O 1
ATOM 689 N N . ASN A 1 87 ? 137.037 72.446 -182.453 1.00 16.28 70 ASN A N 1
ATOM 690 C CA . ASN A 1 87 ? 138.144 72.855 -183.286 1.00 15.77 70 ASN A CA 1
ATOM 691 C C . ASN A 1 87 ? 139.042 73.879 -182.585 1.00 14.99 70 ASN A C 1
ATOM 692 O O . ASN A 1 87 ? 140.256 73.782 -182.662 1.00 15.23 70 ASN A O 1
ATOM 697 N N . ALA A 1 88 ? 138.413 74.868 -181.949 1.00 14.50 71 ALA A N 1
ATOM 698 C CA . ALA A 1 88 ? 139.073 75.852 -181.100 1.00 14.26 71 ALA A CA 1
ATOM 699 C C . ALA A 1 88 ? 139.960 75.210 -180.009 1.00 13.95 71 ALA A C 1
ATOM 700 O O . ALA A 1 88 ? 141.095 75.590 -179.845 1.00 15.01 71 ALA A O 1
ATOM 702 N N . PHE A 1 89 ? 139.437 74.234 -179.281 1.00 14.37 72 PHE A N 1
ATOM 703 C CA . PHE A 1 89 ? 140.188 73.570 -178.226 1.00 14.79 72 PHE A CA 1
ATOM 704 C C . PHE A 1 89 ? 141.335 72.739 -178.827 1.00 14.81 72 PHE A C 1
ATOM 705 O O . PHE A 1 89 ? 142.388 72.665 -178.261 1.00 14.81 72 PHE A O 1
ATOM 713 N N . GLU A 1 90 ? 141.104 72.097 -179.962 1.00 16.17 73 GLU A N 1
ATOM 714 C CA . GLU A 1 90 ? 142.156 71.391 -180.659 1.00 17.43 73 GLU A CA 1
ATOM 715 C C . GLU A 1 90 ? 143.297 72.352 -181.005 1.00 17.26 73 GLU A C 1
ATOM 716 O O . GLU A 1 90 ? 144.471 72.055 -180.734 1.00 17.57 73 GLU A O 1
ATOM 722 N N . ASP A 1 91 ? 142.964 73.509 -181.558 1.00 17.28 74 ASP A N 1
ATOM 723 C CA . ASP A 1 91 ? 144.006 74.489 -181.925 1.00 17.51 74 ASP A CA 1
ATOM 724 C C . ASP A 1 91 ? 144.789 75.054 -180.742 1.00 17.28 74 ASP A C 1
ATOM 725 O O . ASP A 1 91 ? 146.001 75.259 -180.872 1.00 16.68 74 ASP A O 1
ATOM 730 N N . MET A 1 92 ? 144.118 75.261 -179.599 1.00 16.75 75 MET A N 1
ATOM 731 C CA . MET A 1 92 ? 144.779 75.629 -178.328 1.00 16.83 75 MET A CA 1
ATOM 732 C C . MET A 1 92 ? 145.798 74.605 -177.865 1.00 15.62 75 MET A C 1
ATOM 733 O O . MET A 1 92 ? 146.799 74.987 -177.287 1.00 13.78 75 MET A O 1
ATOM 738 N N . ILE A 1 93 ? 145.495 73.314 -178.014 1.00 16.24 76 ILE A N 1
ATOM 739 C CA . ILE A 1 93 ? 146.468 72.266 -177.675 1.00 17.15 76 ILE A CA 1
ATOM 740 C C . ILE A 1 93 ? 147.673 72.383 -178.628 1.00 18.45 76 ILE A C 1
ATOM 741 O O . ILE A 1 93 ? 148.826 72.468 -178.198 1.00 18.07 76 ILE A O 1
ATOM 746 N N . GLU A 1 94 ? 147.391 72.436 -179.923 1.00 20.52 77 GLU A N 1
ATOM 747 C CA . GLU A 1 94 ? 148.429 72.591 -180.959 1.00 22.68 77 GLU A CA 1
ATOM 748 C C . GLU A 1 94 ? 149.302 73.838 -180.794 1.00 21.84 77 GLU A C 1
ATOM 749 O O . GLU A 1 94 ? 150.518 73.762 -180.952 1.00 21.63 77 GLU A O 1
ATOM 755 N N . LEU A 1 95 ? 148.679 74.973 -180.499 1.00 21.86 78 LEU A N 1
ATOM 756 C CA . LEU A 1 95 ? 149.382 76.272 -180.346 1.00 21.95 78 LEU A CA 1
ATOM 757 C C . LEU A 1 95 ? 150.235 76.393 -179.091 1.00 22.37 78 LEU A C 1
ATOM 758 O O . LEU A 1 95 ? 150.949 77.394 -178.952 1.00 23.72 78 LEU A O 1
ATOM 763 N N . GLY A 1 96 ? 150.137 75.425 -178.173 1.00 21.56 79 GLY A N 1
ATOM 764 C CA . GLY A 1 96 ? 150.804 75.499 -176.877 1.00 21.35 79 GLY A CA 1
ATOM 765 C C . GLY A 1 96 ? 150.079 76.401 -175.879 1.00 21.00 79 GLY A C 1
ATOM 766 O O . GLY A 1 96 ? 150.708 77.051 -175.068 1.00 21.11 79 GLY A O 1
ATOM 767 N N . GLY A 1 97 ? 148.761 76.477 -175.953 1.00 20.59 80 GLY A N 1
ATOM 768 C CA . GLY A 1 97 ? 148.016 77.469 -175.161 1.00 20.64 80 GLY A CA 1
ATOM 769 C C . GLY A 1 97 ? 147.951 78.864 -175.770 1.00 20.23 80 GLY A C 1
ATOM 770 O O . GLY A 1 97 ? 148.379 79.083 -176.902 1.00 20.41 80 GLY A O 1
ATOM 771 N N . ILE A 1 98 ? 147.443 79.811 -174.986 1.00 20.17 81 ILE A N 1
ATOM 772 C CA . ILE A 1 98 ? 147.094 81.159 -175.436 1.00 20.10 81 ILE A CA 1
ATOM 773 C C . ILE A 1 98 ? 147.701 82.259 -174.533 1.00 19.64 81 ILE A C 1
ATOM 774 O O . ILE A 1 98 ? 147.782 82.116 -173.310 1.00 18.31 81 ILE A O 1
ATOM 779 N N . CYS A 1 99 ? 148.087 83.368 -175.163 1.00 19.58 82 CYS A N 1
ATOM 780 C CA . CYS A 1 99 ? 148.500 84.580 -174.459 1.00 20.43 82 CYS A CA 1
ATOM 781 C C . CYS A 1 99 ? 147.361 85.211 -173.671 1.00 18.90 82 CYS A C 1
ATOM 782 O O . CYS A 1 99 ? 146.213 85.090 -174.068 1.00 18.77 82 CYS A O 1
ATOM 785 N N . PRO A 1 100 ? 147.682 85.869 -172.545 1.00 18.58 83 PRO A N 1
ATOM 786 C CA . PRO A 1 100 ? 146.786 86.822 -171.909 1.00 18.54 83 PRO A CA 1
ATOM 787 C C . PRO A 1 100 ? 146.430 87.925 -172.871 1.00 18.19 83 PRO A C 1
ATOM 788 O O . PRO A 1 100 ? 147.283 88.341 -173.677 1.00 17.23 83 PRO A O 1
ATOM 792 N N . ASP A 1 101 ? 145.195 88.409 -172.774 1.00 18.26 84 ASP A N 1
ATOM 793 C CA . ASP A 1 101 ? 144.715 89.401 -173.729 1.00 18.99 84 ASP A CA 1
ATOM 794 C C . ASP A 1 101 ? 145.317 90.764 -173.486 1.00 19.33 84 ASP A C 1
ATOM 795 O O . ASP A 1 101 ? 145.157 91.643 -174.327 1.00 19.79 84 ASP A O 1
ATOM 800 N N . GLY A 1 102 ? 145.971 90.943 -172.327 1.00 19.77 85 GLY A N 1
ATOM 801 C CA . GLY A 1 102 ? 146.748 92.139 -172.053 1.00 18.90 85 GLY A CA 1
ATOM 802 C C . GLY A 1 102 ? 147.956 92.221 -172.966 1.00 18.78 85 GLY A C 1
ATOM 803 O O . GLY A 1 102 ? 148.406 93.308 -173.282 1.00 19.96 85 GLY A O 1
ATOM 804 N N . ASP A 1 103 ? 148.480 91.075 -173.395 1.00 18.50 86 ASP A N 1
ATOM 805 C CA . ASP A 1 103 ? 149.646 91.014 -174.292 1.00 18.57 86 ASP A CA 1
ATOM 806 C C . ASP A 1 103 ? 149.250 90.839 -175.774 1.00 18.03 86 ASP A C 1
ATOM 807 O O . ASP A 1 103 ? 150.114 90.861 -176.659 1.00 18.03 86 ASP A O 1
ATOM 812 N N . TYR A 1 104 ? 147.958 90.624 -176.021 1.00 16.76 87 TYR A N 1
ATOM 813 C CA . TYR A 1 104 ? 147.423 90.265 -177.332 1.00 17.00 87 TYR A CA 1
ATOM 814 C C . TYR A 1 104 ? 145.929 90.680 -177.376 1.00 16.82 87 TYR A C 1
ATOM 815 O O . TYR A 1 104 ? 145.031 89.831 -177.443 1.00 16.86 87 TYR A O 1
ATOM 824 N N . PRO A 1 105 ? 145.685 91.996 -177.386 1.00 16.65 88 PRO A N 1
ATOM 825 C CA . PRO A 1 105 ? 144.341 92.573 -177.329 1.00 17.27 88 PRO A CA 1
ATOM 826 C C . PRO A 1 105 ? 143.422 92.246 -178.513 1.00 17.16 88 PRO A C 1
ATOM 827 O O . PRO A 1 105 ? 143.890 91.819 -179.586 1.00 18.89 88 PRO A O 1
ATOM 831 N N . TYR A 1 106 ? 142.126 92.447 -178.284 1.00 17.24 89 TYR A N 1
ATOM 832 C CA . TYR A 1 106 ? 141.073 92.147 -179.256 1.00 17.24 89 TYR A CA 1
ATOM 833 C C . TYR A 1 106 ? 140.821 93.366 -180.146 1.00 17.35 89 TYR A C 1
ATOM 834 O O . TYR A 1 106 ? 140.543 94.454 -179.672 1.00 16.15 89 TYR A O 1
ATOM 843 N N . VAL A 1 107 ? 140.938 93.147 -181.447 1.00 18.24 90 VAL A N 1
ATOM 844 C CA . VAL A 1 107 ? 140.772 94.188 -182.456 1.00 18.33 90 VAL A CA 1
ATOM 845 C C . VAL A 1 107 ? 139.613 93.879 -183.407 1.00 19.21 90 VAL A C 1
ATOM 846 O O . VAL A 1 107 ? 139.422 94.572 -184.408 1.00 19.45 90 VAL A O 1
ATOM 850 N N . SER A 1 108 ? 138.811 92.869 -183.047 1.00 20.34 91 SER A N 1
ATOM 851 C CA . SER A 1 108 ? 137.548 92.567 -183.725 1.00 20.65 91 SER A CA 1
ATOM 852 C C . SER A 1 108 ? 137.873 92.141 -185.159 1.00 20.82 91 SER A C 1
ATOM 853 O O . SER A 1 108 ? 138.807 91.354 -185.375 1.00 19.67 91 SER A O 1
ATOM 856 N N . ASP A 1 109 ? 137.139 92.672 -186.146 1.00 21.80 92 ASP A N 1
ATOM 857 C CA . ASP A 1 109 ? 137.420 92.369 -187.564 1.00 21.71 92 ASP A CA 1
ATOM 858 C C . ASP A 1 109 ? 138.514 93.247 -188.210 1.00 21.58 92 ASP A C 1
ATOM 859 O O . ASP A 1 109 ? 138.603 93.336 -189.442 1.00 21.18 92 ASP A O 1
ATOM 864 N N . ALA A 1 110 ? 139.327 93.942 -187.420 1.00 20.83 93 ALA A N 1
ATOM 865 C CA . ALA A 1 110 ? 140.413 94.697 -188.029 1.00 20.05 93 ALA A CA 1
ATOM 866 C C . ALA A 1 110 ? 141.480 93.659 -188.456 1.00 20.08 93 ALA A C 1
ATOM 867 O O . ALA A 1 110 ? 141.769 92.714 -187.690 1.00 19.78 93 ALA A O 1
ATOM 869 N N . PRO A 1 111 ? 142.078 93.830 -189.655 1.00 19.82 94 PRO A N 1
ATOM 870 C CA . PRO A 1 111 ? 143.182 92.979 -190.093 1.00 20.19 94 PRO A CA 1
ATOM 871 C C . PRO A 1 111 ? 144.302 92.849 -189.052 1.00 19.78 94 PRO A C 1
ATOM 872 O O . PRO A 1 111 ? 144.710 93.834 -188.444 1.00 20.20 94 PRO A O 1
ATOM 876 N N . ASN A 1 112 ? 144.786 91.632 -188.874 1.00 19.77 95 ASN A N 1
ATOM 877 C CA . ASN A 1 112 ? 145.734 91.313 -187.827 1.00 19.78 95 ASN A CA 1
ATOM 878 C C . ASN A 1 112 ? 146.422 89.993 -188.161 1.00 19.64 95 ASN A C 1
ATOM 879 O O . ASN A 1 112 ? 145.775 89.070 -188.654 1.00 20.16 95 ASN A O 1
ATOM 884 N N . LEU A 1 113 ? 147.737 89.918 -187.947 1.00 18.60 96 LEU A N 1
ATOM 885 C CA . LEU A 1 113 ? 148.497 88.715 -188.281 1.00 18.37 96 LEU A CA 1
ATOM 886 C C . LEU A 1 113 ? 148.718 87.863 -187.043 1.00 18.50 96 LEU A C 1
ATOM 887 O O . LEU A 1 113 ? 148.947 88.384 -185.955 1.00 18.68 96 LEU A O 1
ATOM 892 N N . CYS A 1 114 ? 148.636 86.549 -187.217 1.00 19.15 97 CYS A N 1
ATOM 893 C CA . CYS A 1 114 ? 148.981 85.599 -186.154 1.00 19.33 97 CYS A CA 1
ATOM 894 C C . CYS A 1 114 ? 150.440 85.749 -185.700 1.00 18.80 97 CYS A C 1
ATOM 895 O O . CYS A 1 114 ? 151.343 85.793 -186.515 1.00 18.18 97 CYS A O 1
ATOM 898 N N . ASN A 1 115 ? 150.636 85.871 -184.394 1.00 18.88 98 ASN A N 1
ATOM 899 C CA . ASN A 1 115 ? 151.950 85.862 -183.775 1.00 19.83 98 ASN A CA 1
ATOM 900 C C . ASN A 1 115 ? 151.819 85.066 -182.480 1.00 20.62 98 ASN A C 1
ATOM 901 O O . ASN A 1 115 ? 151.187 85.530 -181.535 1.00 20.79 98 ASN A O 1
ATOM 906 N N . ILE A 1 116 ? 152.410 83.857 -182.455 1.00 21.75 99 ILE A N 1
ATOM 907 C CA . ILE A 1 116 ? 152.194 82.877 -181.363 1.00 21.91 99 ILE A CA 1
ATOM 908 C C . ILE A 1 116 ? 153.153 83.099 -180.200 1.00 23.41 99 ILE A C 1
ATOM 909 O O . ILE A 1 116 ? 153.102 82.327 -179.219 1.00 24.68 99 ILE A O 1
ATOM 914 N N . ASP A 1 117 ? 154.012 84.121 -180.329 1.00 24.18 100 ASP A N 1
ATOM 915 C CA . ASP A 1 117 ? 154.980 84.499 -179.318 1.00 24.44 100 ASP A CA 1
ATOM 916 C C . ASP A 1 117 ? 154.879 85.956 -178.804 1.00 24.58 100 ASP A C 1
ATOM 917 O O . ASP A 1 117 ? 155.882 86.623 -178.646 1.00 24.52 100 ASP A O 1
ATOM 922 N N . ARG A 1 118 ? 153.683 86.396 -178.444 1.00 24.78 101 ARG A N 1
ATOM 923 C CA . ARG A 1 118 ? 153.472 87.741 -177.889 1.00 25.40 101 ARG A CA 1
ATOM 924 C C . ARG A 1 118 ? 153.583 87.859 -176.360 1.00 25.37 101 ARG A C 1
ATOM 925 O O . ARG A 1 118 ? 153.447 88.950 -175.830 1.00 24.92 101 ARG A O 1
ATOM 933 N N . CYS A 1 119 ? 153.790 86.751 -175.654 1.00 25.81 102 CYS A N 1
ATOM 934 C CA . CYS A 1 119 ? 153.940 86.783 -174.192 1.00 26.14 102 CYS A CA 1
ATOM 935 C C . CYS A 1 119 ? 155.013 85.820 -173.713 1.00 25.78 102 CYS A C 1
ATOM 936 O O . CYS A 1 119 ? 155.431 84.953 -174.442 1.00 25.67 102 CYS A O 1
ATOM 939 N N . THR A 1 120 ? 155.445 85.987 -172.470 1.00 26.77 103 THR A N 1
ATOM 940 C CA . THR A 1 120 ? 156.460 85.113 -171.872 1.00 27.26 103 THR A CA 1
ATOM 941 C C . THR A 1 120 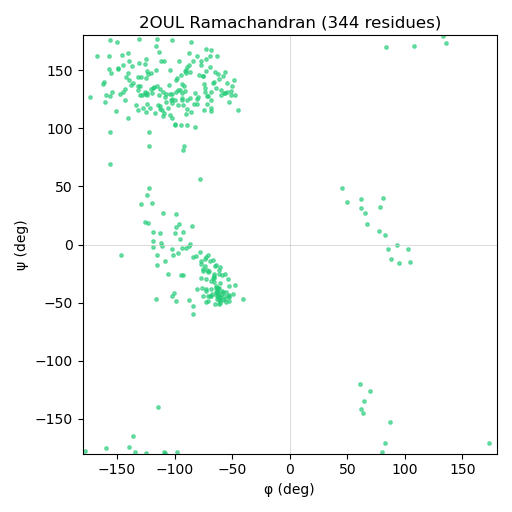? 155.849 83.769 -171.448 1.00 27.14 103 THR A C 1
ATOM 942 O O . THR A 1 120 ? 156.538 82.756 -171.472 1.00 27.58 103 THR A O 1
ATOM 946 N N . GLU A 1 121 ? 154.559 83.756 -171.108 1.00 26.94 104 GLU A N 1
ATOM 947 C CA . GLU A 1 121 ? 153.888 82.536 -170.636 1.00 27.31 104 GLU A CA 1
ATOM 948 C C . GLU A 1 121 ? 152.443 82.394 -171.102 1.00 25.76 104 GLU A C 1
ATOM 949 O O . GLU A 1 121 ? 151.586 83.265 -170.886 1.00 26.01 104 GLU A O 1
ATOM 955 N N . LYS A 1 122 ? 152.186 81.271 -171.752 1.00 24.31 105 LYS A N 1
ATOM 956 C CA . LYS A 1 122 ? 150.906 81.000 -172.355 1.00 22.82 105 LYS A CA 1
ATOM 957 C C . LYS A 1 122 ? 150.118 80.170 -171.370 1.00 21.35 105 LYS A C 1
ATOM 958 O O . LYS A 1 122 ? 150.699 79.530 -170.490 1.00 18.60 105 LYS A O 1
ATOM 964 N N . TYR A 1 123 ? 148.790 80.198 -171.529 1.00 20.11 106 TYR A N 1
ATOM 965 C CA . TYR A 1 123 ? 147.889 79.413 -170.686 1.00 19.76 106 TYR A CA 1
ATOM 966 C C . TYR A 1 123 ? 147.242 78.356 -171.525 1.00 18.45 106 TYR A C 1
ATOM 967 O O . TYR A 1 123 ? 146.512 78.668 -172.446 1.00 18.99 106 TYR A O 1
ATOM 976 N N . GLY A 1 124 ? 147.512 77.101 -171.200 1.00 18.38 107 GLY A N 1
ATOM 977 C CA . GLY A 1 124 ? 147.006 75.965 -171.979 1.00 17.98 107 GLY A CA 1
ATOM 978 C C . GLY A 1 124 ? 145.922 75.094 -171.371 1.00 17.04 107 GLY A C 1
ATOM 979 O O . GLY A 1 124 ? 145.435 75.311 -170.240 1.00 15.26 107 GLY A O 1
ATOM 980 N N . ILE A 1 125 ? 145.565 74.084 -172.166 1.00 16.66 108 ILE A N 1
ATOM 981 C CA . ILE A 1 125 ? 144.758 72.961 -171.717 1.00 15.94 108 ILE A CA 1
ATOM 982 C C . ILE A 1 125 ? 145.495 71.643 -172.011 1.00 16.59 108 ILE A C 1
ATOM 983 O O . ILE A 1 125 ? 146.411 71.558 -172.879 1.00 15.77 108 ILE A O 1
ATOM 988 N N . LYS A 1 126 ? 145.065 70.619 -171.284 1.00 16.33 109 LYS A N 1
ATOM 989 C CA . LYS A 1 126 ? 145.480 69.240 -171.524 1.00 17.01 109 LYS A CA 1
ATOM 990 C C . LYS A 1 126 ? 144.659 68.555 -172.609 1.00 16.45 109 LYS A C 1
ATOM 991 O O . LYS A 1 126 ? 145.210 68.020 -173.560 1.00 17.07 109 LYS A O 1
ATOM 997 N N . ASN A 1 127 ? 143.344 68.590 -172.444 1.00 16.80 110 ASN A N 1
ATOM 998 C CA . ASN A 1 127 ? 142.385 68.102 -173.426 1.00 16.64 110 ASN A CA 1
ATOM 999 C C . ASN A 1 127 ? 141.002 68.732 -173.177 1.00 16.52 110 ASN A C 1
ATOM 1000 O O . ASN A 1 127 ? 140.845 69.611 -172.331 1.00 17.12 110 ASN A O 1
ATOM 1005 N N . TYR A 1 128 ? 140.000 68.308 -173.936 1.00 16.19 111 TYR A N 1
ATOM 1006 C CA . TYR A 1 128 ? 138.645 68.764 -173.706 1.00 15.95 111 TYR A CA 1
ATOM 1007 C C . TYR A 1 128 ? 137.670 67.571 -173.804 1.00 15.20 111 TYR A C 1
ATOM 1008 O O . TYR A 1 128 ? 137.918 66.592 -174.481 1.00 13.38 111 TYR A O 1
ATOM 1017 N N . LEU A 1 129 ? 136.548 67.706 -173.116 1.00 15.36 112 LEU A N 1
ATOM 1018 C CA . LEU A 1 129 ? 135.557 66.657 -173.001 1.00 15.69 112 LEU A CA 1
ATOM 1019 C C . LEU A 1 129 ? 134.232 67.124 -173.614 1.00 15.63 112 LEU A C 1
ATOM 1020 O O . LEU A 1 129 ? 133.791 68.257 -173.363 1.00 15.03 112 LEU A O 1
ATOM 1025 N N . SER A 1 130 ? 133.611 66.233 -174.397 1.00 15.08 113 SER A N 1
ATOM 1026 C CA . SER A 1 130 ? 132.216 66.357 -174.830 1.00 14.82 113 SER A CA 1
ATOM 1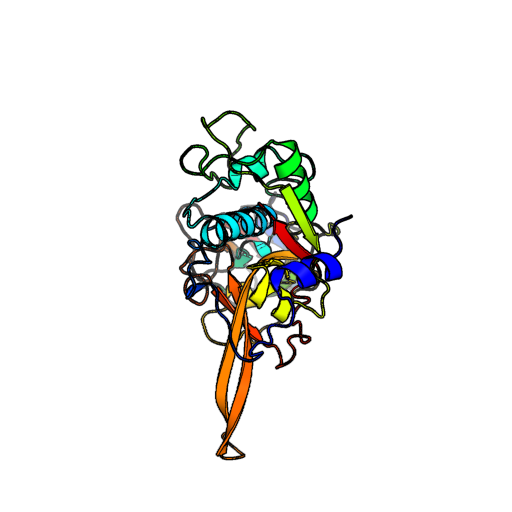027 C C . SER A 1 130 ? 131.243 65.911 -173.755 1.00 14.51 113 SER A C 1
ATOM 1028 O O . SER A 1 130 ? 131.326 64.794 -173.266 1.00 13.34 113 SER A O 1
ATOM 1031 N N . VAL A 1 131 ? 130.307 66.799 -173.407 1.00 15.79 114 VAL A N 1
ATOM 1032 C CA . VAL A 1 131 ? 129.281 66.521 -172.410 1.00 16.39 114 VAL A CA 1
ATOM 1033 C C . VAL A 1 131 ? 128.038 66.013 -173.136 1.00 17.28 114 VAL A C 1
ATOM 1034 O O . VAL A 1 131 ? 127.552 66.654 -174.065 1.00 18.09 114 VAL A O 1
ATOM 1038 N N . PRO A 1 132 ? 127.530 64.843 -172.732 1.00 17.64 115 PRO A N 1
ATOM 1039 C CA . PRO A 1 132 ? 126.280 64.360 -173.295 1.00 17.91 115 PRO A CA 1
ATOM 1040 C C . PRO A 1 132 ? 125.106 65.289 -172.989 1.00 18.29 115 PRO A C 1
ATOM 1041 O O . PRO A 1 132 ? 125.059 65.896 -171.913 1.00 17.80 115 PRO A O 1
ATOM 1045 N N . ASP A 1 133 ? 124.158 65.373 -173.924 1.00 18.50 116 ASP A N 1
ATOM 1046 C CA . ASP A 1 133 ? 123.091 66.377 -173.822 1.00 18.88 116 ASP A CA 1
ATOM 1047 C C . ASP A 1 133 ? 122.127 66.145 -172.645 1.00 18.36 116 ASP A C 1
ATOM 1048 O O . ASP A 1 133 ? 121.397 67.044 -172.239 1.00 19.07 116 ASP A O 1
ATOM 1053 N N . ASN A 1 134 ? 122.183 64.966 -172.047 1.00 18.59 117 ASN A N 1
ATOM 1054 C CA . ASN A 1 134 ? 121.378 64.642 -170.871 1.00 18.47 117 ASN A CA 1
ATOM 1055 C C . ASN A 1 134 ? 122.133 64.741 -169.524 1.00 18.24 117 ASN A C 1
ATOM 1056 O O . ASN A 1 134 ? 121.621 64.334 -168.474 1.00 17.60 117 ASN A O 1
ATOM 1061 N N . LYS A 1 135 ? 123.340 65.299 -169.566 1.00 17.74 118 LYS A N 1
ATOM 1062 C CA . LYS A 1 135 ? 124.179 65.452 -168.374 1.00 17.34 118 LYS A CA 1
ATOM 1063 C C . LYS A 1 135 ? 124.655 66.876 -168.120 1.00 16.27 118 LYS A C 1
ATOM 1064 O O . LYS A 1 135 ? 125.580 67.073 -167.373 1.00 16.40 118 LYS A O 1
ATOM 1070 N N . LEU A 1 136 ? 124.003 67.874 -168.696 1.00 16.18 119 LEU A N 1
ATOM 1071 C CA . LEU A 1 136 ? 124.448 69.268 -168.555 1.00 16.58 119 LEU A CA 1
ATOM 1072 C C . LEU A 1 136 ? 124.495 69.765 -167.086 1.00 15.96 119 LEU A C 1
ATOM 1073 O O . LEU A 1 136 ? 125.452 70.387 -166.683 1.00 15.00 119 LEU A O 1
ATOM 1078 N N . LYS A 1 137 ? 123.494 69.440 -166.279 1.00 16.24 120 LYS A N 1
ATOM 1079 C CA . LYS A 1 137 ? 123.483 69.934 -164.897 1.00 15.53 120 LYS A CA 1
ATOM 1080 C C . LYS A 1 137 ? 124.596 69.326 -164.028 1.00 15.78 120 LYS A C 1
ATOM 1081 O O . LYS A 1 137 ? 125.272 70.046 -163.301 1.00 16.38 120 LYS A O 1
ATOM 1087 N N . GLU A 1 138 ? 124.814 68.026 -164.174 1.00 16.19 121 GLU A N 1
ATOM 1088 C CA . GLU A 1 138 ? 125.852 67.292 -163.480 1.00 16.55 121 GLU A CA 1
ATOM 1089 C C . GLU A 1 138 ? 127.237 67.817 -163.885 1.00 16.97 121 GLU A C 1
ATOM 1090 O O . GLU A 1 138 ? 128.103 68.016 -163.032 1.00 17.74 121 GLU A O 1
ATOM 1096 N N . ALA A 1 139 ? 127.436 67.977 -165.197 1.00 16.02 122 ALA A N 1
ATOM 1097 C CA . ALA A 1 139 ? 128.679 68.446 -165.767 1.00 15.79 122 ALA A CA 1
ATOM 1098 C C . ALA A 1 139 ? 128.992 69.848 -165.284 1.00 15.51 122 ALA A C 1
ATOM 1099 O O . ALA A 1 139 ? 130.116 70.130 -164.945 1.00 15.20 122 ALA A O 1
ATOM 1101 N N . LEU A 1 140 ? 127.991 70.711 -165.254 1.00 15.63 123 LEU A N 1
ATOM 1102 C CA . LEU A 1 140 ? 128.132 72.036 -164.687 1.00 15.87 123 LEU A CA 1
ATOM 1103 C C . LEU A 1 140 ? 128.502 72.030 -163.209 1.00 15.21 123 LEU A C 1
ATOM 1104 O O . LEU A 1 140 ? 129.412 72.720 -162.795 1.00 13.59 123 LEU A O 1
ATOM 1109 N N . ARG A 1 141 ? 127.751 71.268 -162.427 1.00 15.50 124 ARG A N 1
ATOM 1110 C CA . ARG A 1 141 ? 127.961 71.182 -161.000 1.00 15.89 124 ARG A CA 1
ATOM 1111 C C . ARG A 1 141 ? 129.371 70.751 -160.648 1.00 15.67 124 ARG A C 1
ATOM 1112 O O . ARG A 1 141 ? 129.993 71.333 -159.764 1.00 16.53 124 ARG A O 1
ATOM 1120 N N . PHE A 1 142 ? 129.861 69.717 -161.309 1.00 15.15 125 PHE A N 1
ATOM 1121 C CA . PHE A 1 142 ? 131.089 69.071 -160.877 1.00 16.07 125 PHE A CA 1
ATOM 1122 C C . PHE A 1 142 ? 132.316 69.362 -161.726 1.00 15.64 125 PHE A C 1
ATOM 1123 O O . PHE A 1 142 ? 133.430 69.262 -161.226 1.00 15.16 125 PHE A O 1
ATOM 1131 N N . LEU A 1 143 ? 132.105 69.709 -162.995 1.00 15.81 126 LEU A N 1
ATOM 1132 C CA . LEU A 1 143 ? 133.215 69.941 -163.939 1.00 16.36 126 LEU A CA 1
ATOM 1133 C C . LEU A 1 143 ? 133.460 71.456 -164.156 1.00 16.57 126 LEU A C 1
ATOM 1134 O O . LEU A 1 143 ? 134.586 71.894 -164.129 1.00 17.61 126 LEU A O 1
ATOM 1139 N N . GLY A 1 144 ? 132.410 72.258 -164.338 1.00 16.74 127 GLY A N 1
ATOM 1140 C CA . GLY A 1 144 ? 132.574 73.704 -164.541 1.00 16.02 127 GLY A CA 1
ATOM 1141 C C . GLY A 1 144 ? 131.750 74.225 -165.711 1.00 15.92 127 GLY A C 1
ATOM 1142 O O . GLY A 1 144 ? 131.016 73.481 -166.352 1.00 16.79 127 GLY A O 1
ATOM 1143 N N . PRO A 1 145 ? 131.826 75.542 -165.976 1.00 15.88 128 PRO A N 1
ATOM 1144 C CA . PRO A 1 145 ? 131.210 76.147 -167.142 1.00 15.66 128 PRO A CA 1
ATOM 1145 C C . PRO A 1 145 ? 131.506 75.423 -168.462 1.00 15.93 128 PRO A C 1
ATOM 1146 O O . PRO A 1 145 ? 132.618 74.918 -168.679 1.00 16.99 128 PRO A O 1
ATOM 1150 N N . ILE A 1 146 ? 130.494 75.346 -169.324 1.00 16.39 129 ILE A N 1
ATOM 1151 C CA . ILE A 1 146 ? 130.567 74.540 -170.548 1.00 15.85 129 ILE A CA 1
ATOM 1152 C C . ILE A 1 146 ? 130.401 75.459 -171.757 1.00 15.88 129 ILE A C 1
ATOM 1153 O O . ILE A 1 146 ? 129.524 76.363 -171.754 1.00 14.43 129 ILE A O 1
ATOM 1158 N N . SER A 1 147 ? 131.257 75.258 -172.769 1.00 15.45 130 SER A N 1
ATOM 1159 C CA . SER A 1 147 ? 131.076 75.920 -174.067 1.00 15.33 130 SER A CA 1
ATOM 1160 C C . SER A 1 147 ? 130.046 75.174 -174.885 1.00 14.71 130 SER A C 1
ATOM 1161 O O . SER A 1 147 ? 130.188 73.973 -175.200 1.00 14.43 130 SER A O 1
ATOM 1164 N N . ILE A 1 148 ? 128.999 75.889 -175.233 1.00 15.28 131 ILE A N 1
ATOM 1165 C CA . ILE A 1 148 ? 127.843 75.294 -175.892 1.00 15.70 131 ILE A CA 1
ATOM 1166 C C . ILE A 1 148 ? 127.423 76.077 -177.124 1.00 16.21 131 ILE A C 1
ATOM 1167 O O . ILE A 1 148 ? 127.685 77.267 -177.238 1.00 16.23 131 ILE A O 1
ATOM 1172 N N . SER A 1 149 ? 126.749 75.367 -178.027 1.00 17.90 132 SER A N 1
ATOM 1173 C CA . SER A 1 149 ? 125.984 75.953 -179.118 1.00 17.58 132 SER A CA 1
ATOM 1174 C C . SER A 1 149 ? 124.547 76.239 -178.702 1.00 18.37 132 SER A C 1
ATOM 1175 O O . SER A 1 149 ? 123.978 75.570 -177.809 1.00 17.21 132 SER A O 1
ATOM 1178 N N . VAL A 1 150 ? 123.987 77.250 -179.388 1.00 18.67 133 VAL A N 1
ATOM 1179 C CA . VAL A 1 150 ? 122.598 77.668 -179.252 1.00 18.56 133 VAL A CA 1
ATOM 1180 C C . VAL A 1 150 ? 122.181 78.214 -180.651 1.00 17.94 133 VAL A C 1
ATOM 1181 O O . VAL A 1 150 ? 123.041 78.557 -181.453 1.00 17.61 133 VAL A O 1
ATOM 1185 N N . ALA A 1 151 ? 120.895 78.126 -180.976 1.00 17.74 134 ALA A N 1
ATOM 1186 C CA . ALA A 1 151 ? 120.306 78.713 -182.187 1.00 18.26 134 ALA A CA 1
ATOM 1187 C C . ALA A 1 151 ? 119.632 80.043 -181.809 1.00 18.22 134 ALA A C 1
ATOM 1188 O O . ALA A 1 151 ? 118.567 80.050 -181.212 1.00 18.41 134 ALA A O 1
ATOM 1190 N N . VAL A 1 152 ? 120.275 81.165 -182.123 1.00 18.69 135 VAL A N 1
ATOM 1191 C CA . VAL A 1 152 ? 119.737 82.485 -181.767 1.00 18.49 135 VAL A CA 1
ATOM 1192 C C . VAL A 1 152 ? 118.991 83.122 -182.956 1.00 19.82 135 VAL A C 1
ATOM 1193 O O . VAL A 1 152 ? 119.392 82.960 -184.132 1.00 19.72 135 VAL A O 1
ATOM 1197 N N . SER A 1 153 ? 117.895 83.822 -182.625 1.00 20.05 136 SER A N 1
ATOM 1198 C CA . SER A 1 153 ? 117.214 84.727 -183.541 1.00 20.49 136 SER A CA 1
ATOM 1199 C C . SER A 1 153 ? 117.442 86.187 -183.125 1.00 21.03 136 SER A C 1
ATOM 1200 O O . SER A 1 153 ? 118.096 86.488 -182.114 1.00 20.84 136 SER A O 1
ATOM 1203 N N . ASP A 1 154 ? 116.851 87.096 -183.897 1.00 21.97 137 ASP A N 1
ATOM 1204 C CA . ASP A 1 154 ? 116.819 88.500 -183.525 1.00 22.70 137 ASP A CA 1
ATOM 1205 C C . ASP A 1 154 ? 116.107 88.798 -182.204 1.00 22.42 137 ASP A C 1
ATOM 1206 O O . ASP A 1 154 ? 116.356 89.836 -181.624 1.00 22.49 137 ASP A O 1
ATOM 1211 N N . ASP A 1 155 ? 115.259 87.897 -181.715 1.00 22.73 138 ASP A N 1
ATOM 1212 C CA . ASP A 1 155 ? 114.638 88.075 -180.388 1.00 23.42 138 ASP A CA 1
ATOM 1213 C C . ASP A 1 155 ? 115.657 88.138 -179.244 1.00 23.99 138 ASP A C 1
ATOM 1214 O O . ASP A 1 155 ? 115.422 88.811 -178.224 1.00 24.92 138 ASP A O 1
ATOM 1219 N N . PHE A 1 156 ? 116.755 87.396 -179.418 1.00 23.93 139 PHE A N 1
ATOM 1220 C CA . PHE A 1 156 ? 117.909 87.365 -178.514 1.00 23.57 139 PHE A CA 1
ATOM 1221 C C . PHE A 1 156 ? 118.503 88.739 -178.361 1.00 23.04 139 PHE A C 1
ATOM 1222 O O . PHE A 1 156 ? 118.894 89.109 -177.267 1.00 22.78 139 PHE A O 1
ATOM 1230 N N . ALA A 1 157 ? 118.592 89.476 -179.472 1.00 22.21 140 ALA A N 1
ATOM 1231 C CA . ALA A 1 157 ? 119.134 90.842 -179.467 1.00 21.70 140 ALA A CA 1
ATOM 1232 C C . ALA A 1 157 ? 118.251 91.839 -178.678 1.00 21.07 140 ALA A C 1
ATOM 1233 O O . ALA A 1 157 ? 118.759 92.834 -178.146 1.00 21.38 140 ALA A O 1
ATOM 1235 N N . PHE A 1 158 ? 116.958 91.545 -178.565 1.00 20.14 141 PHE A N 1
ATOM 1236 C CA . PHE A 1 158 ? 116.028 92.349 -177.754 1.00 20.12 141 PHE A CA 1
ATOM 1237 C C . PHE A 1 158 ? 115.784 91.852 -176.333 1.00 20.14 141 PHE A C 1
ATOM 1238 O O . PHE A 1 158 ? 114.961 92.440 -175.644 1.00 19.38 141 PHE A O 1
ATOM 1246 N N . TYR A 1 159 ? 116.490 90.789 -175.895 1.00 19.80 142 TYR A N 1
ATOM 1247 C CA . TYR A 1 159 ? 116.367 90.268 -174.536 1.00 19.84 142 TYR A CA 1
ATOM 1248 C C . TYR A 1 159 ? 116.948 91.261 -173.529 1.00 19.84 142 TYR A C 1
ATOM 1249 O O . TYR A 1 159 ? 118.051 91.739 -173.718 1.00 19.12 142 TYR A O 1
ATOM 1258 N N . LYS A 1 160 ? 116.178 91.543 -172.467 1.00 20.78 143 LYS A N 1
ATOM 1259 C CA . LYS A 1 160 ? 116.560 92.464 -171.385 1.00 21.75 143 LYS A CA 1
ATOM 1260 C C . LYS A 1 160 ? 116.697 91.799 -169.991 1.00 21.73 143 LYS A C 1
ATOM 1261 O O . LYS A 1 160 ? 117.651 92.059 -169.288 1.00 22.10 143 LYS A O 1
ATOM 1267 N N . GLU A 1 161 ? 115.731 90.975 -169.580 1.00 22.43 144 GLU A N 1
ATOM 1268 C CA . GLU A 1 161 ? 115.708 90.414 -168.234 1.00 22.98 144 GLU A CA 1
ATOM 1269 C C . GLU A 1 161 ? 114.696 89.288 -168.136 1.00 23.06 144 GLU A C 1
ATOM 1270 O O . GLU A 1 161 ? 113.811 89.180 -168.982 1.00 23.41 144 GLU A O 1
ATOM 1276 N N . GLY A 1 162 ? 114.834 88.468 -167.093 1.00 22.59 145 GLY A N 1
ATOM 1277 C CA . GLY A 1 162 ? 113.951 87.351 -166.837 1.00 22.52 145 GLY A CA 1
ATOM 1278 C C . GLY A 1 162 ? 114.399 86.092 -167.555 1.00 22.43 145 GLY A C 1
ATOM 1279 O O . GLY A 1 162 ? 115.587 85.888 -167.831 1.00 22.63 145 GLY A O 1
ATOM 1280 N N . ILE A 1 163 ? 113.428 85.240 -167.841 1.00 23.06 146 ILE A N 1
ATOM 1281 C CA . ILE A 1 163 ? 113.639 83.966 -168.500 1.00 23.66 146 ILE A CA 1
ATOM 1282 C C . ILE A 1 163 ? 113.202 84.203 -169.941 1.00 24.33 146 ILE A C 1
ATOM 1283 O O . ILE A 1 163 ? 112.078 84.650 -170.185 1.00 24.13 146 ILE A O 1
ATOM 1288 N N . PHE A 1 164 ? 114.135 83.971 -170.862 1.00 24.63 147 PHE A N 1
ATOM 1289 C CA . PHE A 1 164 ? 113.945 84.167 -172.281 1.00 25.69 147 PHE A CA 1
ATOM 1290 C C . PHE A 1 164 ? 112.635 83.549 -172.812 1.00 26.36 147 PHE A C 1
ATOM 1291 O O . PHE A 1 164 ? 112.360 82.355 -172.589 1.00 24.96 147 PHE A O 1
ATOM 1299 N N . ASP A 1 165 ? 111.862 84.376 -173.529 1.00 28.03 148 ASP A N 1
ATOM 1300 C CA . ASP A 1 165 ? 110.541 83.974 -174.064 1.00 29.93 148 ASP A CA 1
ATOM 1301 C C . ASP A 1 165 ? 110.394 84.129 -175.581 1.00 30.63 148 ASP A C 1
ATOM 1302 O O . ASP A 1 165 ? 109.261 84.148 -176.084 1.00 32.35 148 ASP A O 1
ATOM 1307 N N . GLY A 1 166 ? 111.513 84.220 -176.301 1.00 30.64 149 GLY A N 1
ATOM 1308 C CA . GLY A 1 166 ? 111.510 84.530 -177.729 1.00 30.69 149 GLY A CA 1
ATOM 1309 C C . GLY A 1 166 ? 111.618 83.304 -178.630 1.00 30.94 149 GLY A C 1
ATOM 1310 O O . GLY A 1 166 ? 111.657 82.179 -178.157 1.00 31.26 149 GLY A O 1
ATOM 1311 N N . GLU A 1 167 ? 111.649 83.545 -179.939 1.00 31.16 150 GLU A N 1
ATOM 1312 C CA . GLU A 1 167 ? 111.836 82.499 -180.941 1.00 31.57 150 GLU A CA 1
ATOM 1313 C C . GLU A 1 167 ? 113.279 82.023 -181.063 1.00 30.97 150 GLU A C 1
ATOM 1314 O O . GLU A 1 167 ? 114.216 82.757 -180.799 1.00 30.72 150 GLU A O 1
ATOM 1320 N N . CYS A 1 168 ? 113.417 80.784 -181.515 1.00 30.79 151 CYS A N 1
ATOM 1321 C CA . CYS A 1 168 ? 114.695 80.155 -181.793 1.00 30.83 151 CYS A CA 1
ATOM 1322 C C . CYS A 1 168 ? 115.143 80.446 -183.224 1.00 29.67 151 CYS A C 1
ATOM 1323 O O . CYS A 1 168 ? 114.320 80.696 -184.110 1.00 30.02 151 CYS A O 1
ATOM 1326 N N . GLY A 1 169 ? 116.447 80.399 -183.442 1.00 28.26 152 GLY A N 1
ATOM 1327 C CA . GLY A 1 169 ? 117.011 80.499 -184.765 1.00 27.60 152 GLY A CA 1
ATOM 1328 C C . GLY A 1 169 ? 116.635 79.248 -185.515 1.00 26.94 152 GLY A C 1
ATOM 1329 O O . GLY A 1 169 ? 116.162 78.277 -184.924 1.00 26.36 152 GLY A O 1
ATOM 1330 N N . ASP A 1 170 ? 116.843 79.286 -186.824 1.00 26.46 153 ASP A N 1
ATOM 1331 C CA . ASP A 1 170 ? 116.625 78.140 -187.698 1.00 26.04 153 ASP A CA 1
ATOM 1332 C C . ASP A 1 170 ? 117.664 77.054 -187.512 1.00 24.70 153 ASP A C 1
ATOM 1333 O O . ASP A 1 170 ? 117.427 75.914 -187.853 1.00 25.91 153 ASP A O 1
ATOM 1338 N N . GLN A 1 171 ? 118.826 77.415 -187.010 1.00 22.47 154 GLN A N 1
ATOM 1339 C CA . GLN A 1 171 ? 119.984 76.534 -187.053 1.00 21.11 154 GLN A CA 1
ATOM 1340 C C . GLN A 1 171 ? 120.936 76.924 -185.927 1.00 19.78 154 GLN A C 1
ATOM 1341 O O . GLN A 1 171 ? 120.951 78.061 -185.533 1.00 19.70 154 GLN A O 1
ATOM 1347 N N . LEU A 1 172 ? 121.662 75.969 -185.344 1.00 19.53 155 LEU A N 1
ATOM 1348 C CA . LEU A 1 172 ? 122.668 76.294 -184.318 1.00 18.32 155 LEU A CA 1
ATOM 1349 C C . LEU A 1 172 ? 123.664 77.272 -184.940 1.00 16.98 155 LEU A C 1
ATOM 1350 O O . LEU A 1 172 ? 124.124 77.042 -186.038 1.00 17.08 155 LEU A O 1
ATOM 1355 N N . ASN A 1 173 ? 123.956 78.378 -184.257 1.00 16.18 156 ASN A N 1
ATOM 1356 C CA . ASN A 1 173 ? 124.665 79.481 -184.915 1.00 15.49 156 ASN A CA 1
ATOM 1357 C C . ASN A 1 173 ? 125.622 80.292 -184.066 1.00 14.99 156 ASN A C 1
ATOM 1358 O O . ASN A 1 173 ? 126.399 81.044 -184.602 1.00 14.93 156 ASN A O 1
ATOM 1363 N N . HIS A 1 174 ? 125.618 80.064 -182.751 1.00 14.88 157 HIS A N 1
ATOM 1364 C CA . HIS A 1 174 ? 126.235 80.957 -181.794 1.00 14.28 157 HIS A CA 1
ATOM 1365 C C . HIS A 1 174 ? 126.750 80.127 -180.661 1.00 13.59 157 HIS A C 1
ATOM 1366 O O . HIS A 1 174 ? 126.019 79.313 -180.102 1.00 14.93 157 HIS A O 1
ATOM 1373 N N . ALA A 1 175 ? 128.013 80.346 -180.328 1.00 13.60 158 ALA A N 1
ATOM 1374 C CA . ALA A 1 175 ? 128.679 79.719 -179.196 1.00 13.44 158 ALA A CA 1
ATOM 1375 C C . ALA A 1 175 ? 128.601 80.650 -177.999 1.00 13.39 158 ALA A C 1
ATOM 1376 O O . ALA A 1 175 ? 128.896 81.848 -178.086 1.00 12.55 158 ALA A O 1
ATOM 1378 N N . VAL A 1 176 ? 128.224 80.062 -176.866 1.00 14.04 159 VAL A N 1
ATOM 1379 C CA . VAL A 1 176 ? 128.083 80.754 -175.594 1.00 13.61 159 VAL A CA 1
ATOM 1380 C C . VAL A 1 176 ? 128.633 79.861 -174.469 1.00 14.69 159 VAL A C 1
ATOM 1381 O O . VAL A 1 176 ? 129.248 78.829 -174.721 1.00 12.30 159 VAL A O 1
ATOM 1385 N N . MET A 1 177 ? 128.464 80.311 -173.230 1.00 15.95 160 MET A N 1
ATOM 1386 C CA . MET A 1 177 ? 128.906 79.566 -172.091 1.00 16.09 160 MET A CA 1
ATOM 1387 C C . MET A 1 177 ? 127.724 79.274 -171.194 1.00 16.84 160 MET A C 1
ATOM 1388 O O . MET A 1 177 ? 126.939 80.154 -170.899 1.00 17.12 160 MET A O 1
ATOM 1393 N N . LEU A 1 178 ? 127.625 78.022 -170.754 1.00 17.16 161 LEU A N 1
ATOM 1394 C CA . LEU A 1 178 ? 126.678 77.649 -169.746 1.00 16.64 161 LEU A CA 1
ATOM 1395 C C . LEU A 1 178 ? 127.443 77.773 -168.425 1.00 16.12 161 LEU A C 1
ATOM 1396 O O . LEU A 1 178 ? 128.474 77.138 -168.232 1.00 15.82 161 LEU A O 1
ATOM 1401 N N . VAL A 1 179 ? 126.946 78.636 -167.543 1.00 15.90 162 VAL A N 1
ATOM 1402 C CA . VAL A 1 179 ? 127.642 78.965 -166.282 1.00 15.54 162 VAL A CA 1
ATOM 1403 C C . VAL A 1 179 ? 126.877 78.540 -165.024 1.00 15.22 162 VAL A C 1
ATOM 1404 O O . VAL A 1 179 ? 127.387 78.589 -163.935 1.00 14.64 162 VAL A O 1
ATOM 1408 N N . GLY A 1 180 ? 125.645 78.107 -165.193 1.00 16.16 163 GLY A N 1
ATOM 1409 C CA . GLY A 1 180 ? 124.893 77.624 -164.075 1.00 16.36 163 GLY A CA 1
ATOM 1410 C C . GLY A 1 180 ? 123.472 77.339 -164.412 1.00 15.49 163 GLY A C 1
ATOM 1411 O O . GLY A 1 180 ? 123.070 77.336 -165.561 1.00 15.31 163 GLY A O 1
ATOM 1412 N N . PHE A 1 181 ? 122.736 77.076 -163.355 1.00 16.10 164 PHE A N 1
ATOM 1413 C CA . PHE A 1 181 ? 121.301 76.833 -163.419 1.00 16.73 164 PHE A CA 1
ATOM 1414 C C . PHE A 1 181 ? 120.666 77.412 -162.158 1.00 16.86 164 PHE A C 1
ATOM 1415 O O . PHE A 1 181 ? 121.354 77.629 -161.124 1.00 17.54 164 PHE A O 1
ATOM 1423 N N . GLY A 1 182 ? 119.388 77.749 -162.275 1.00 16.97 165 GLY A N 1
ATOM 1424 C CA . GLY A 1 182 ? 118.639 78.309 -161.163 1.00 18.35 165 GLY A CA 1
ATOM 1425 C C . GLY A 1 182 ? 117.156 77.973 -161.188 1.00 18.66 165 GLY A C 1
ATOM 1426 O O . GLY A 1 182 ? 116.654 77.379 -162.135 1.00 18.52 165 GLY A O 1
ATOM 1427 N N . MET A 1 183 ? 116.463 78.371 -160.129 1.00 20.13 166 MET A N 1
ATOM 1428 C CA . MET A 1 183 ? 115.030 78.173 -160.029 1.00 20.78 166 MET A CA 1
ATOM 1429 C C . MET A 1 183 ? 114.354 79.372 -159.342 1.00 21.30 166 MET A C 1
ATOM 1430 O O . MET A 1 183 ? 114.828 79.858 -158.335 1.00 21.32 166 MET A O 1
ATOM 1435 N N . LYS A 1 184 ? 113.253 79.863 -159.893 1.00 22.72 167 LYS A N 1
ATOM 1436 C CA . LYS A 1 184 ? 112.481 80.914 -159.222 1.00 23.64 167 LYS A CA 1
ATOM 1437 C C . LYS A 1 184 ? 111.032 80.460 -159.033 1.00 23.34 167 LYS A C 1
ATOM 1438 O O . LYS A 1 184 ? 110.385 79.996 -159.966 1.00 22.40 167 LYS A O 1
ATOM 1444 N N . GLU A 1 185 ? 110.543 80.569 -157.803 1.00 24.68 168 GLU A N 1
ATOM 1445 C CA . GLU A 1 185 ? 109.157 80.243 -157.477 1.00 24.85 168 GLU A CA 1
ATOM 1446 C C . GLU A 1 185 ? 108.328 81.468 -157.814 1.00 24.04 168 GLU A C 1
ATOM 1447 O O . GLU A 1 185 ? 108.623 82.541 -157.325 1.00 24.07 168 GLU A O 1
ATOM 1453 N N . ILE A 1 186 ? 107.347 81.308 -158.707 1.00 23.20 169 ILE A N 1
ATOM 1454 C CA . ILE A 1 186 ? 106.416 82.373 -159.118 1.00 23.00 169 ILE A CA 1
ATOM 1455 C C . ILE A 1 186 ? 104.960 81.914 -158.933 1.00 22.41 169 ILE A C 1
ATOM 1456 O O . ILE A 1 186 ? 104.584 80.845 -159.401 1.00 22.26 169 ILE A O 1
ATOM 1461 N N . VAL A 1 187 ? 104.147 82.732 -158.265 1.00 22.08 170 VAL A N 1
ATOM 1462 C CA . VAL A 1 187 ? 102.722 82.400 -158.022 1.00 21.79 170 VAL A CA 1
ATOM 1463 C C . VAL A 1 187 ? 101.925 82.411 -159.330 1.00 21.07 170 VAL A C 1
ATOM 1464 O O . VAL A 1 187 ? 101.960 83.372 -160.086 1.00 21.26 170 VAL A O 1
ATOM 1468 N N . ASN A 1 188 ? 101.271 81.290 -159.601 1.00 20.51 171 ASN A N 1
ATOM 1469 C CA . ASN A 1 188 ? 100.274 81.164 -160.658 1.00 20.41 171 ASN A CA 1
ATOM 1470 C C . ASN A 1 188 ? 99.064 82.000 -160.214 1.00 20.18 171 ASN A C 1
ATOM 1471 O O . ASN A 1 188 ? 98.481 81.738 -159.181 1.00 20.56 171 ASN A O 1
ATOM 1476 N N . PRO A 1 189 ? 98.714 83.054 -160.977 1.00 20.40 172 PRO A N 1
ATOM 1477 C CA . PRO A 1 189 ? 97.591 83.903 -160.576 1.00 20.06 172 PRO A CA 1
ATOM 1478 C C . PRO A 1 189 ? 96.206 83.222 -160.537 1.00 19.37 172 PRO A C 1
ATOM 1479 O O . PRO A 1 189 ? 95.295 83.749 -159.907 1.00 19.54 172 PRO A O 1
ATOM 1483 N N . LEU A 1 190 ? 96.073 82.076 -161.200 1.00 18.06 173 LEU A N 1
ATOM 1484 C CA . LEU A 1 190 ? 94.854 81.254 -161.184 1.00 17.84 173 LEU A CA 1
ATOM 1485 C C . LEU A 1 190 ? 94.783 80.310 -159.960 1.00 16.22 173 LEU A C 1
ATOM 1486 O O . LEU A 1 190 ? 93.870 80.385 -159.170 1.00 15.83 173 LEU A O 1
ATOM 1491 N N . THR A 1 191 ? 95.757 79.429 -159.830 1.00 15.62 174 THR A N 1
ATOM 1492 C CA . THR A 1 191 ? 95.816 78.488 -158.702 1.00 15.31 174 THR A CA 1
ATOM 1493 C C . THR A 1 191 ? 96.177 79.161 -157.359 1.00 15.01 174 THR A C 1
ATOM 1494 O O . THR A 1 191 ? 95.849 78.640 -156.295 1.00 14.27 174 THR A O 1
ATOM 1498 N N . LYS A 1 192 ? 96.816 80.335 -157.426 1.00 16.00 175 LYS A N 1
ATOM 1499 C CA . LYS A 1 192 ? 97.300 81.098 -156.254 1.00 16.36 175 LYS A CA 1
ATOM 1500 C C . LYS A 1 192 ? 98.391 80.329 -155.532 1.00 16.52 175 LYS A C 1
ATOM 1501 O O . LYS A 1 192 ? 98.598 80.491 -154.332 1.00 17.59 175 LYS A O 1
ATOM 1507 N N . LYS A 1 193 ? 99.109 79.481 -156.249 1.00 16.71 176 LYS A N 1
ATOM 1508 C CA . LYS A 1 193 ? 100.197 78.738 -155.628 1.00 16.53 176 LYS A CA 1
ATOM 1509 C C . LYS A 1 193 ? 101.479 78.992 -156.368 1.00 16.46 176 LYS A C 1
ATOM 1510 O O . LYS A 1 193 ? 101.472 79.214 -157.575 1.00 16.14 176 LYS A O 1
ATOM 1516 N N . GLY A 1 194 ? 102.583 78.936 -155.626 1.00 17.22 177 GLY A N 1
ATOM 1517 C CA . GLY A 1 194 ? 103.902 79.034 -156.194 1.00 17.47 177 GLY A CA 1
ATOM 1518 C C . GLY A 1 194 ? 104.215 77.841 -157.073 1.00 17.93 177 GLY A C 1
ATOM 1519 O O . GLY A 1 194 ? 103.866 76.711 -156.753 1.00 18.07 177 GLY A O 1
ATOM 1520 N N . GLU A 1 195 ? 104.857 78.120 -158.198 1.00 18.38 178 GLU A N 1
ATOM 1521 C CA . GLU A 1 195 ? 105.305 77.110 -159.134 1.00 19.00 178 GLU A CA 1
ATOM 1522 C C . GLU A 1 195 ? 106.766 77.326 -159.337 1.00 18.87 178 GLU A C 1
ATOM 1523 O O . GLU A 1 195 ? 107.217 78.451 -159.330 1.00 18.76 178 GLU A O 1
ATOM 1529 N N . LYS A 1 196 ? 107.516 76.236 -159.476 1.00 19.89 179 LYS A N 1
ATOM 1530 C CA . LYS A 1 196 ? 108.962 76.315 -159.677 1.00 20.47 179 LYS A CA 1
ATOM 1531 C C . LYS A 1 196 ? 109.301 76.476 -161.140 1.00 19.95 179 LYS A C 1
ATOM 1532 O O . LYS A 1 196 ? 108.874 75.698 -161.978 1.00 20.69 179 LYS A O 1
ATOM 1538 N N . HIS A 1 197 ? 110.069 77.505 -161.446 1.00 19.56 180 HIS A N 1
ATOM 1539 C CA . HIS A 1 197 ? 110.480 77.773 -162.810 1.00 19.12 180 HIS A CA 1
ATOM 1540 C C . HIS A 1 197 ? 112.011 77.665 -162.868 1.00 17.95 180 HIS A C 1
ATOM 1541 O O . HIS A 1 197 ? 112.711 78.448 -162.270 1.00 16.86 180 HIS A O 1
ATOM 1548 N N . TYR A 1 198 ? 112.483 76.655 -163.588 1.00 17.62 181 TYR A N 1
ATOM 1549 C CA . TYR A 1 198 ? 113.898 76.332 -163.734 1.00 17.62 181 TYR A CA 1
ATOM 1550 C C . TYR A 1 198 ? 114.464 76.952 -164.955 1.00 16.90 181 TYR A C 1
ATOM 1551 O O . TYR A 1 198 ? 113.787 77.063 -165.966 1.00 17.61 181 TYR A O 1
ATOM 1560 N N . TYR A 1 199 ? 115.731 77.342 -164.869 1.00 17.28 182 TYR A N 1
ATOM 1561 C CA . TYR A 1 199 ? 116.418 77.966 -165.994 1.00 16.69 182 TYR A CA 1
ATOM 1562 C C . TYR A 1 199 ? 117.921 77.659 -165.999 1.00 16.87 182 TYR A C 1
ATOM 1563 O O . TYR A 1 199 ? 118.561 77.402 -164.959 1.00 17.67 182 TYR A O 1
ATOM 1572 N N . TYR A 1 200 ? 118.489 77.652 -167.195 1.00 16.36 183 TYR A N 1
ATOM 1573 C CA . TYR A 1 200 ? 119.936 77.638 -167.358 1.00 15.08 183 TYR A CA 1
ATOM 1574 C C . TYR A 1 200 ? 120.402 79.095 -167.406 1.00 14.76 183 TYR A C 1
ATOM 1575 O O . TYR A 1 200 ? 119.691 79.959 -167.872 1.00 14.25 183 TYR A O 1
ATOM 1584 N N . ILE A 1 201 ? 121.620 79.333 -166.940 1.00 15.14 184 ILE A N 1
ATOM 1585 C CA . ILE A 1 201 ? 122.228 80.661 -166.916 1.00 14.63 184 ILE A CA 1
ATOM 1586 C C . ILE A 1 201 ? 123.402 80.655 -167.897 1.00 14.52 184 ILE A C 1
ATOM 1587 O O . ILE A 1 201 ? 124.358 79.912 -167.735 1.00 15.02 184 ILE A O 1
ATOM 1592 N N . ILE A 1 202 ? 123.313 81.519 -168.890 1.00 14.49 185 ILE A N 1
ATOM 1593 C CA . ILE A 1 202 ? 124.279 81.578 -169.984 1.00 14.66 185 ILE A CA 1
ATOM 1594 C C . ILE A 1 202 ? 125.037 82.902 -169.961 1.00 14.91 185 ILE A C 1
ATOM 1595 O O . ILE A 1 202 ? 124.436 83.955 -169.766 1.00 13.85 185 ILE A O 1
ATOM 1600 N N . LYS A 1 203 ? 126.350 82.829 -170.171 1.00 15.72 186 LYS A N 1
ATOM 1601 C CA . LYS A 1 203 ? 127.188 83.997 -170.434 1.00 15.36 186 LYS A CA 1
ATOM 1602 C C . LYS A 1 203 ? 127.411 84.192 -171.939 1.00 15.52 186 LYS A C 1
ATOM 1603 O O . LYS A 1 203 ? 127.953 83.337 -172.623 1.00 16.26 186 LYS A O 1
ATOM 1609 N N . ASN A 1 204 ? 126.992 85.344 -172.436 1.00 15.05 187 ASN A N 1
ATOM 1610 C CA . ASN A 1 204 ? 127.101 85.670 -173.829 1.00 14.91 187 ASN A CA 1
ATOM 1611 C C . ASN A 1 204 ? 128.297 86.609 -173.969 1.00 14.44 187 ASN A C 1
ATOM 1612 O O . ASN A 1 204 ? 128.919 86.988 -172.965 1.00 15.14 187 ASN A O 1
ATOM 1617 N N . SER A 1 205 ? 128.618 86.962 -175.210 1.00 14.08 188 SER A N 1
ATOM 1618 C CA . SER A 1 205 ? 129.765 87.809 -175.542 1.00 14.03 188 SER A CA 1
ATOM 1619 C C . SER A 1 205 ? 129.291 89.024 -176.349 1.00 13.75 188 SER A C 1
ATOM 1620 O O . SER A 1 205 ? 129.902 89.396 -177.367 1.00 13.86 188 SER A O 1
ATOM 1623 N N . TRP A 1 206 ? 128.174 89.619 -175.927 1.00 14.34 189 TRP A N 1
ATOM 1624 C CA . TRP A 1 206 ? 127.673 90.833 -176.572 1.00 14.25 189 TRP A CA 1
ATOM 1625 C C . TRP A 1 206 ? 127.802 92.073 -175.681 1.00 13.91 189 TRP A C 1
ATOM 1626 O O . TRP A 1 206 ? 127.043 93.024 -175.834 1.00 12.86 189 TRP A O 1
ATOM 1637 N N . GLY A 1 207 ? 128.774 92.051 -174.770 1.00 13.41 190 GLY A N 1
ATOM 1638 C CA . GLY A 1 207 ? 128.995 93.139 -173.846 1.00 14.40 190 GLY A CA 1
ATOM 1639 C C . GLY A 1 207 ? 128.099 93.071 -172.615 1.00 15.01 190 GLY A C 1
ATOM 1640 O O . GLY A 1 207 ? 127.127 92.271 -172.525 1.00 14.02 190 GLY A O 1
ATOM 1641 N N . GLN A 1 208 ? 128.418 93.934 -171.662 1.00 15.84 191 GLN A N 1
ATOM 1642 C CA . GLN A 1 208 ? 127.695 93.984 -170.380 1.00 17.34 191 GLN A CA 1
ATOM 1643 C C . GLN A 1 208 ? 126.411 94.827 -170.397 1.00 17.22 191 GLN A C 1
ATOM 1644 O O . GLN A 1 208 ? 125.665 94.771 -169.458 1.00 17.41 191 GLN A O 1
ATOM 1650 N N . GLN A 1 209 ? 126.152 95.600 -171.450 1.00 17.92 192 GLN A N 1
ATOM 1651 C CA . GLN A 1 209 ? 124.878 96.324 -171.557 1.00 18.74 192 GLN A CA 1
ATOM 1652 C C . GLN A 1 209 ? 123.793 95.481 -172.222 1.00 18.30 192 GLN A C 1
ATOM 1653 O O . GLN A 1 209 ? 122.668 95.948 -172.347 1.00 19.58 192 GLN A O 1
ATOM 1659 N N . TRP A 1 210 ? 124.128 94.253 -172.625 1.00 16.56 193 TRP A N 1
ATOM 1660 C CA . TRP A 1 210 ? 123.159 93.308 -173.176 1.00 16.76 193 TRP A CA 1
ATOM 1661 C C . TRP A 1 210 ? 122.571 92.428 -172.067 1.00 16.53 193 TRP A C 1
ATOM 1662 O O . TRP A 1 210 ? 123.318 91.891 -171.238 1.00 17.23 193 TRP A O 1
ATOM 1673 N N . GLY A 1 211 ? 121.259 92.230 -172.101 1.00 16.09 194 GLY A N 1
ATOM 1674 C CA . GLY A 1 211 ? 120.608 91.246 -171.238 1.00 17.06 194 GLY A CA 1
ATOM 1675 C C . GLY A 1 211 ? 120.808 91.600 -169.774 1.00 17.10 194 GLY A C 1
ATOM 1676 O O . GLY A 1 211 ? 120.768 92.756 -169.405 1.00 16.34 194 GLY A O 1
ATOM 1677 N N . GLU A 1 212 ? 121.015 90.594 -168.940 1.00 17.70 195 GLU A N 1
ATOM 1678 C CA . GLU A 1 212 ? 121.233 90.814 -167.515 1.00 17.63 195 GLU A CA 1
ATOM 1679 C C . GLU A 1 212 ? 122.735 90.936 -167.322 1.00 16.88 195 GLU A C 1
ATOM 1680 O O . GLU A 1 212 ? 123.427 89.961 -167.046 1.00 16.20 195 GLU A O 1
ATOM 1686 N N . ARG A 1 213 ? 123.241 92.148 -167.528 1.00 17.08 196 ARG A N 1
ATOM 1687 C CA . ARG A 1 213 ? 124.689 92.420 -167.436 1.00 17.38 196 ARG A CA 1
ATOM 1688 C C . ARG A 1 213 ? 125.568 91.434 -168.254 1.00 16.72 196 ARG A C 1
ATOM 1689 O O . ARG A 1 213 ? 126.681 91.058 -167.830 1.00 15.60 196 ARG A O 1
ATOM 1697 N N . GLY A 1 214 ? 125.051 91.039 -169.414 1.00 16.08 197 GLY A N 1
ATOM 1698 C CA . GLY A 1 214 ? 125.761 90.169 -170.336 1.00 16.74 197 GLY A CA 1
ATOM 1699 C C . GLY A 1 214 ? 125.300 88.729 -170.308 1.00 16.50 197 GLY A C 1
ATOM 1700 O O . GLY A 1 214 ? 125.789 87.904 -171.076 1.00 17.14 197 GLY A O 1
ATOM 1701 N N . PHE A 1 215 ? 124.372 88.421 -169.396 1.00 16.46 198 PHE A N 1
ATOM 1702 C CA . PHE A 1 215 ? 123.891 87.052 -169.162 1.00 15.79 198 PHE A CA 1
ATOM 1703 C C . PHE A 1 215 ? 122.438 86.894 -169.596 1.00 15.38 198 PHE A C 1
ATOM 1704 O O . PHE A 1 215 ? 121.691 87.862 -169.648 1.00 14.93 198 PHE A O 1
ATOM 1712 N N . ILE A 1 216 ? 122.039 85.647 -169.857 1.00 15.37 199 ILE A N 1
ATOM 1713 C CA . ILE A 1 216 ? 120.660 85.309 -170.206 1.00 15.76 199 ILE A CA 1
ATOM 1714 C C . ILE A 1 216 ? 120.202 84.038 -169.502 1.00 16.01 199 ILE A C 1
ATOM 1715 O O . ILE A 1 216 ? 120.953 83.081 -169.378 1.00 16.54 199 ILE A O 1
ATOM 1720 N N . ASN A 1 217 ? 118.969 84.054 -168.991 1.00 15.92 200 ASN A N 1
ATOM 1721 C CA . ASN A 1 217 ? 118.369 82.881 -168.389 1.00 16.52 200 ASN A CA 1
ATOM 1722 C C . ASN A 1 217 ? 117.451 82.205 -169.389 1.00 16.96 200 ASN A C 1
ATOM 1723 O O . ASN A 1 217 ? 116.647 82.853 -170.014 1.00 16.18 200 ASN A O 1
ATOM 1728 N N . ILE A 1 218 ? 117.602 80.901 -169.544 1.00 17.40 201 ILE A N 1
ATOM 1729 C CA . ILE A 1 218 ? 116.870 80.155 -170.547 1.00 18.16 201 ILE A CA 1
ATOM 1730 C C . ILE A 1 218 ? 116.107 79.020 -169.873 1.00 18.72 201 ILE A C 1
ATOM 1731 O O . ILE A 1 218 ? 116.647 78.275 -169.034 1.00 17.60 201 ILE A O 1
ATOM 1736 N N . GLU A 1 219 ? 114.823 78.930 -170.211 1.00 19.73 202 GLU A N 1
ATOM 1737 C CA . GLU A 1 219 ? 113.952 77.962 -169.599 1.00 19.69 202 GLU A CA 1
ATOM 1738 C C . GLU A 1 219 ? 114.492 76.558 -169.710 1.00 19.08 202 GLU A C 1
ATOM 1739 O O . GLU A 1 219 ? 114.907 76.105 -170.778 1.00 19.77 202 GLU A O 1
ATOM 1745 N N . THR A 1 220 ? 114.482 75.873 -168.578 1.00 18.73 203 THR A N 1
ATOM 1746 C CA . THR A 1 220 ? 114.693 74.454 -168.550 1.00 18.85 203 THR A CA 1
ATOM 1747 C C . THR A 1 220 ? 113.685 73.806 -167.608 1.00 18.91 203 THR A C 1
ATOM 1748 O O . THR A 1 220 ? 112.686 74.420 -167.261 1.00 17.06 203 THR A O 1
ATOM 1752 N N . ASP A 1 221 ? 113.964 72.556 -167.237 1.00 19.23 204 ASP A N 1
ATOM 1753 C CA . ASP A 1 221 ? 113.168 71.801 -166.288 1.00 19.09 204 ASP A CA 1
ATOM 1754 C C . ASP A 1 221 ? 114.074 71.312 -165.160 1.00 18.89 204 ASP A C 1
ATOM 1755 O O . ASP A 1 221 ? 115.257 71.615 -165.153 1.00 17.67 204 ASP A O 1
ATOM 1760 N N . GLU A 1 222 ? 113.517 70.574 -164.194 1.00 20.43 205 GLU A N 1
ATOM 1761 C CA . GLU A 1 222 ? 114.293 70.118 -163.016 1.00 20.02 205 GLU A CA 1
ATOM 1762 C C . GLU A 1 222 ? 115.485 69.224 -163.367 1.00 19.23 205 GLU A C 1
ATOM 1763 O O . GLU A 1 222 ? 116.572 69.403 -162.847 1.00 19.13 205 GLU A O 1
ATOM 1769 N N . SER A 1 223 ? 115.277 68.259 -164.244 1.00 19.21 206 SER A N 1
ATOM 1770 C CA . SER A 1 223 ? 116.365 67.377 -164.734 1.00 18.97 206 SER A CA 1
ATOM 1771 C C . SER A 1 223 ? 117.435 68.086 -165.559 1.00 18.22 206 SER A C 1
ATOM 1772 O O . SER A 1 223 ? 118.561 67.614 -165.641 1.00 18.65 206 SER A O 1
ATOM 1775 N N . GLY A 1 224 ? 117.060 69.180 -166.217 1.00 17.76 207 GLY A N 1
ATOM 1776 C CA . GLY A 1 224 ? 117.923 69.877 -167.151 1.00 17.90 207 GLY A CA 1
ATOM 1777 C C . GLY A 1 224 ? 117.937 69.274 -168.543 1.00 17.81 207 GLY A C 1
ATOM 1778 O O . GLY A 1 224 ? 118.742 69.681 -169.381 1.00 18.38 207 GLY A O 1
ATOM 1779 N N . LEU A 1 225 ? 117.061 68.310 -168.806 1.00 18.08 208 LEU A N 1
ATOM 1780 C CA . LEU A 1 225 ? 116.962 67.672 -170.132 1.00 18.72 208 LEU A CA 1
ATOM 1781 C C . LEU A 1 225 ? 116.261 68.580 -171.125 1.00 18.88 208 LEU A C 1
ATOM 1782 O O . LEU A 1 225 ? 116.474 68.435 -172.324 1.00 17.75 208 LEU A O 1
ATOM 1787 N N . MET A 1 226 ? 115.454 69.529 -170.630 1.00 18.77 209 MET A N 1
ATOM 1788 C CA . MET A 1 226 ? 114.904 70.577 -171.472 1.00 19.68 209 MET A CA 1
ATOM 1789 C C . MET A 1 226 ? 115.988 71.572 -171.972 1.00 19.37 209 MET A C 1
ATOM 1790 O O . MET A 1 226 ? 116.574 72.365 -171.218 1.00 19.80 209 MET A O 1
ATOM 1795 N N . ARG A 1 227 ? 116.170 71.553 -173.281 1.00 19.48 210 ARG A N 1
ATOM 1796 C CA . ARG A 1 227 ? 117.179 72.313 -173.974 1.00 19.93 210 ARG A CA 1
ATOM 1797 C C . ARG A 1 227 ? 116.568 73.227 -175.021 1.00 20.33 210 ARG A C 1
ATOM 1798 O O . ARG A 1 227 ? 116.473 72.884 -176.185 1.00 20.72 210 ARG A O 1
ATOM 1806 N N . LYS A 1 228 ? 116.134 74.413 -174.600 1.00 21.90 211 LYS A N 1
ATOM 1807 C CA . LYS A 1 228 ? 115.502 75.332 -175.538 1.00 22.23 211 LYS A CA 1
ATOM 1808 C C . LYS A 1 228 ? 116.534 75.798 -176.601 1.00 22.70 211 LYS A C 1
ATOM 1809 O O . LYS A 1 228 ? 117.710 76.016 -176.291 1.00 21.30 211 LYS A O 1
ATOM 1815 N N . CYS A 1 229 ? 116.066 75.894 -177.852 1.00 23.45 212 CYS A N 1
ATOM 1816 C CA . CYS A 1 229 ? 116.846 76.413 -178.991 1.00 24.32 212 CYS A CA 1
ATOM 1817 C C . CYS A 1 229 ? 118.080 75.601 -179.302 1.00 23.44 212 CYS A C 1
ATOM 1818 O O . CYS A 1 229 ? 119.063 76.136 -179.762 1.00 22.90 212 CYS A O 1
ATOM 1821 N N . GLY A 1 230 ? 118.014 74.304 -179.040 1.00 23.25 213 GLY A N 1
ATOM 1822 C CA . GLY A 1 230 ? 119.146 73.432 -179.251 1.00 22.52 213 GLY A CA 1
ATOM 1823 C C . GLY A 1 230 ? 120.319 73.711 -178.320 1.00 21.59 213 GLY A C 1
ATOM 1824 O O . GLY A 1 230 ? 121.411 73.251 -178.606 1.00 21.10 213 GLY A O 1
ATOM 1825 N N . LEU A 1 231 ? 120.107 74.434 -177.209 1.00 20.87 214 LEU A N 1
ATOM 1826 C CA . LEU A 1 231 ? 121.206 74.662 -176.263 1.00 20.16 214 LEU A CA 1
ATOM 1827 C C . LEU A 1 231 ? 121.928 73.387 -175.837 1.00 19.03 214 LEU A C 1
ATOM 1828 O O . LEU A 1 231 ? 121.308 72.419 -175.460 1.00 18.57 214 LEU A O 1
ATOM 1833 N N . GLY A 1 232 ? 123.258 73.403 -175.957 1.00 18.39 215 GLY A N 1
ATOM 1834 C CA . GLY A 1 232 ? 124.121 72.308 -175.502 1.00 17.55 215 GLY A CA 1
ATOM 1835 C C . GLY A 1 232 ? 124.137 71.107 -176.428 1.00 17.16 215 GLY A C 1
ATOM 1836 O O . GLY A 1 232 ? 124.664 70.059 -176.045 1.00 15.49 215 GLY A O 1
ATOM 1837 N N . THR A 1 233 ? 123.570 71.251 -177.649 1.00 16.66 216 THR A N 1
ATOM 1838 C CA . THR A 1 233 ? 123.725 70.224 -178.700 1.00 17.14 216 THR A CA 1
ATOM 1839 C C . THR A 1 233 ? 125.229 69.908 -178.903 1.00 17.11 216 THR A C 1
ATOM 1840 O O . THR A 1 233 ? 125.603 68.747 -179.031 1.00 16.74 216 THR A O 1
ATOM 1844 N N . ASP A 1 234 ? 126.059 70.955 -178.941 1.00 17.65 217 ASP A N 1
ATOM 1845 C CA . ASP A 1 234 ? 127.529 70.847 -178.782 1.00 18.20 217 ASP A CA 1
ATOM 1846 C C . ASP A 1 234 ? 127.845 71.405 -177.427 1.00 17.43 217 ASP A C 1
ATOM 1847 O O . ASP A 1 234 ? 127.337 72.493 -177.073 1.00 17.79 217 ASP A O 1
ATOM 1852 N N . ALA A 1 235 ? 128.608 70.633 -176.647 1.00 16.95 218 ALA A N 1
ATOM 1853 C CA . ALA A 1 235 ? 128.901 70.944 -175.271 1.00 16.96 218 ALA A CA 1
ATOM 1854 C C . ALA A 1 235 ? 130.252 70.351 -174.946 1.00 16.90 218 ALA A C 1
ATOM 1855 O O . ALA A 1 235 ? 130.431 69.152 -174.991 1.00 17.25 218 ALA A O 1
ATOM 1857 N N . PHE A 1 236 ? 131.206 71.228 -174.664 1.00 16.97 219 PHE A N 1
ATOM 1858 C CA . PHE A 1 236 ? 132.600 70.867 -174.509 1.00 16.96 219 PHE A CA 1
ATOM 1859 C C . PHE A 1 236 ? 133.138 71.587 -173.280 1.00 16.95 219 PHE A C 1
ATOM 1860 O O . PHE A 1 236 ? 132.827 72.745 -173.040 1.00 15.90 219 PHE A O 1
ATOM 1868 N N . ILE A 1 237 ? 133.946 70.897 -172.491 1.00 17.45 220 ILE A N 1
ATOM 1869 C CA . ILE A 1 237 ? 134.558 71.537 -171.344 1.00 17.88 220 ILE A CA 1
ATOM 1870 C C . ILE A 1 237 ? 136.039 71.250 -171.439 1.00 17.48 220 ILE A C 1
ATOM 1871 O O . ILE A 1 237 ? 136.402 70.101 -171.598 1.00 16.08 220 ILE A O 1
ATOM 1876 N N . PRO A 1 238 ? 136.893 72.303 -171.351 1.00 17.29 221 PRO A N 1
ATOM 1877 C CA . PRO A 1 238 ? 138.353 72.092 -171.360 1.00 18.17 221 PRO A CA 1
ATOM 1878 C C . PRO A 1 238 ? 138.820 71.631 -169.980 1.00 18.65 221 PRO A C 1
ATOM 1879 O O . PRO A 1 238 ? 138.238 72.043 -168.969 1.00 20.67 221 PRO A O 1
ATOM 1883 N N . LEU A 1 239 ? 139.824 70.777 -169.942 1.00 18.38 222 LEU A N 1
ATOM 1884 C CA . LEU A 1 239 ? 140.430 70.348 -168.699 1.00 19.06 222 LEU A CA 1
ATOM 1885 C C . LEU A 1 239 ? 141.924 70.742 -168.698 1.00 18.60 222 LEU A C 1
ATOM 1886 O O . LEU A 1 239 ? 142.651 70.506 -169.664 1.00 17.18 222 LEU A O 1
ATOM 1891 N N . ILE A 1 240 ? 142.335 71.381 -167.605 1.00 18.72 223 ILE A N 1
ATOM 1892 C CA . ILE A 1 240 ? 143.682 71.964 -167.458 1.00 19.52 223 ILE A CA 1
ATOM 1893 C C . ILE A 1 240 ? 144.507 71.183 -166.427 1.00 20.25 223 ILE A C 1
ATOM 1894 O O . ILE A 1 240 ? 145.655 71.497 -166.185 1.00 19.94 223 ILE A O 1
ATOM 1899 N N . GLU A 1 241 ? 143.895 70.159 -165.842 1.00 22.14 224 GLU A N 1
ATOM 1900 C CA . GLU A 1 241 ? 144.547 69.2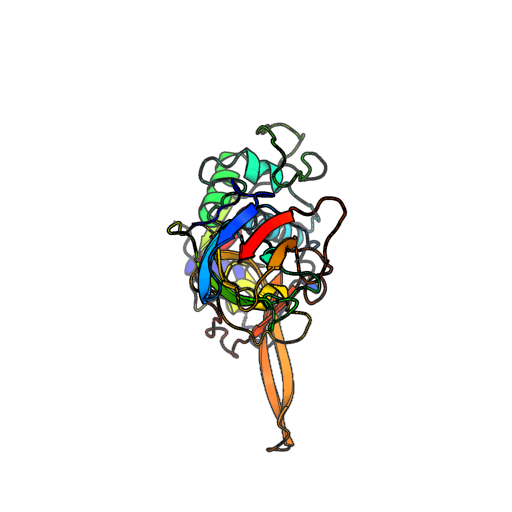53 -164.901 1.00 24.26 224 GLU A CA 1
ATOM 1901 C C . GLU A 1 241 ? 144.142 67.806 -165.198 1.00 25.86 224 GLU A C 1
ATOM 1902 O O . GLU A 1 241 ? 143.042 67.580 -165.783 1.00 26.74 224 GLU A O 1
ATOM 1909 N N . LYS B 2 4 ? 117.700 91.733 -207.260 1.00 32.05 4 LYS B N 1
ATOM 1910 C CA . LYS B 2 4 ? 117.659 93.164 -207.656 1.00 32.63 4 LYS B CA 1
ATOM 1911 C C . LYS B 2 4 ? 118.755 93.926 -206.869 1.00 31.98 4 LYS B C 1
ATOM 1912 O O . LYS B 2 4 ? 119.850 94.049 -207.383 1.00 33.06 4 LYS B O 1
ATOM 1918 N N . VAL B 2 5 ? 118.529 94.356 -205.630 1.00 30.46 5 VAL B N 1
ATOM 1919 C CA . VAL B 2 5 ? 119.437 95.331 -204.990 1.00 29.95 5 VAL B CA 1
ATOM 1920 C C . VAL B 2 5 ? 120.388 94.732 -203.903 1.00 29.55 5 VAL B C 1
ATOM 1921 O O . VAL B 2 5 ? 119.979 93.922 -203.093 1.00 27.91 5 VAL B O 1
ATOM 1925 N N . THR B 2 6 ? 121.653 95.160 -203.928 1.00 29.59 6 THR B N 1
ATOM 1926 C CA . THR B 2 6 ? 122.726 94.680 -203.038 1.00 30.10 6 THR B CA 1
ATOM 1927 C C . THR B 2 6 ? 123.520 95.883 -202.509 1.00 30.29 6 THR B C 1
ATOM 1928 O O . THR B 2 6 ? 123.200 97.041 -202.809 1.00 29.80 6 THR B O 1
ATOM 1932 N N . LYS B 2 7 ? 124.553 95.614 -201.715 1.00 31.04 7 LYS B N 1
ATOM 1933 C CA . LYS B 2 7 ? 125.401 96.685 -201.162 1.00 31.73 7 LYS B CA 1
ATOM 1934 C C . LYS B 2 7 ? 126.114 97.507 -202.223 1.00 31.74 7 LYS B C 1
ATOM 1935 O O . LYS B 2 7 ? 126.459 98.672 -201.969 1.00 32.14 7 LYS B O 1
ATOM 1941 N N . ALA B 2 8 ? 126.323 96.898 -203.394 1.00 31.61 8 ALA B N 1
ATOM 1942 C CA . ALA B 2 8 ? 126.908 97.568 -204.566 1.00 31.35 8 ALA B CA 1
ATOM 1943 C C . ALA B 2 8 ? 126.114 98.783 -205.023 1.00 31.17 8 ALA B C 1
ATOM 1944 O O . ALA B 2 8 ? 126.671 99.703 -205.659 1.00 31.23 8 ALA B O 1
ATOM 1946 N N . HIS B 2 9 ? 124.814 98.764 -204.723 1.00 30.85 9 HIS B N 1
ATOM 1947 C CA . HIS B 2 9 ? 123.880 99.821 -205.087 1.00 30.48 9 HIS B CA 1
ATOM 1948 C C . HIS B 2 9 ? 123.705 100.892 -204.007 1.00 30.45 9 HIS B C 1
ATOM 1949 O O . HIS B 2 9 ? 122.778 101.722 -204.108 1.00 30.71 9 HIS B O 1
ATOM 1956 N N . ASN B 2 10 ? 124.560 100.873 -202.975 1.00 29.38 10 ASN B N 1
ATOM 1957 C CA . ASN B 2 10 ? 124.500 101.882 -201.929 1.00 28.99 10 ASN B CA 1
ATOM 1958 C C . ASN B 2 10 ? 124.528 103.280 -202.555 1.00 28.70 10 ASN B C 1
ATOM 1959 O O . ASN B 2 10 ? 125.438 103.608 -203.330 1.00 28.89 10 ASN B O 1
ATOM 1964 N N . GLY B 2 11 ? 123.506 104.081 -202.276 1.00 28.27 11 GLY B N 1
ATOM 1965 C CA . GLY B 2 11 ? 123.463 105.454 -202.757 1.00 27.89 11 GLY B CA 1
ATOM 1966 C C . GLY B 2 11 ? 122.909 105.615 -204.169 1.00 27.49 11 GLY B C 1
ATOM 1967 O O . GLY B 2 11 ? 122.766 106.721 -204.619 1.00 26.17 11 GLY B O 1
ATOM 1968 N N . ALA B 2 12 ? 122.586 104.518 -204.860 1.00 27.53 12 ALA B N 1
ATOM 1969 C CA . ALA B 2 12 ? 122.029 104.597 -206.217 1.00 27.34 12 ALA B CA 1
ATOM 1970 C C . ALA B 2 12 ? 120.566 104.984 -206.157 1.00 27.06 12 ALA B C 1
ATOM 1971 O O . ALA B 2 12 ? 119.905 104.823 -205.139 1.00 26.99 12 ALA B O 1
ATOM 1973 N N . THR B 2 13 ? 120.090 105.528 -207.265 1.00 27.39 13 THR B N 1
ATOM 1974 C CA . THR B 2 13 ? 118.691 105.818 -207.485 1.00 27.89 13 THR B CA 1
ATOM 1975 C C . THR B 2 13 ? 118.218 104.808 -208.497 1.00 28.40 13 THR B C 1
ATOM 1976 O O . THR B 2 13 ? 118.814 104.675 -209.559 1.00 29.09 13 THR B O 1
ATOM 1980 N N . LEU B 2 14 ? 117.150 104.098 -208.166 1.00 28.83 14 LEU B N 1
ATOM 1981 C CA . LEU B 2 14 ? 116.571 103.137 -209.068 1.00 29.10 14 LEU B CA 1
ATOM 1982 C C . LEU B 2 14 ? 115.207 103.613 -209.510 1.00 29.16 14 LEU B C 1
ATOM 1983 O O . LEU B 2 14 ? 114.390 104.056 -208.715 1.00 28.83 14 LEU B O 1
ATOM 1988 N N . THR B 2 15 ? 114.966 103.517 -210.798 1.00 29.29 15 THR B N 1
ATOM 1989 C CA . THR B 2 15 ? 113.677 103.883 -211.320 1.00 30.22 15 THR B CA 1
ATOM 1990 C C . THR B 2 15 ? 112.778 102.607 -211.330 1.00 30.28 15 THR B C 1
ATOM 1991 O O . THR B 2 15 ? 113.190 101.525 -211.737 1.00 31.32 15 THR B O 1
ATOM 1995 N N . VAL B 2 16 ? 111.567 102.766 -210.820 1.00 30.58 16 VAL B N 1
ATOM 1996 C CA . VAL B 2 16 ? 110.706 101.684 -210.386 1.00 30.75 16 VAL B CA 1
ATOM 1997 C C . VAL B 2 16 ? 109.269 102.117 -210.687 1.00 31.22 16 VAL B C 1
ATOM 1998 O O . VAL B 2 16 ? 109.014 103.299 -210.910 1.00 31.25 16 VAL B O 1
ATOM 2002 N N . ALA B 2 17 ? 108.326 101.182 -210.710 1.00 31.41 17 ALA B N 1
ATOM 2003 C CA . ALA B 2 17 ? 106.928 101.537 -210.898 1.00 31.65 17 ALA B CA 1
ATOM 2004 C C . ALA B 2 17 ? 106.213 101.435 -209.562 1.00 32.04 17 ALA B C 1
ATOM 2005 O O . ALA B 2 17 ? 106.598 100.645 -208.703 1.00 31.77 17 ALA B O 1
ATOM 2007 N N . VAL B 2 18 ? 105.178 102.255 -209.379 1.00 32.35 18 VAL B N 1
ATOM 2008 C CA . VAL B 2 18 ? 104.293 102.095 -208.226 1.00 32.55 18 VAL B CA 1
ATOM 2009 C C . VAL B 2 18 ? 103.745 100.646 -208.271 1.00 32.83 18 VAL B C 1
ATOM 2010 O O . VAL B 2 18 ? 103.298 100.169 -209.323 1.00 3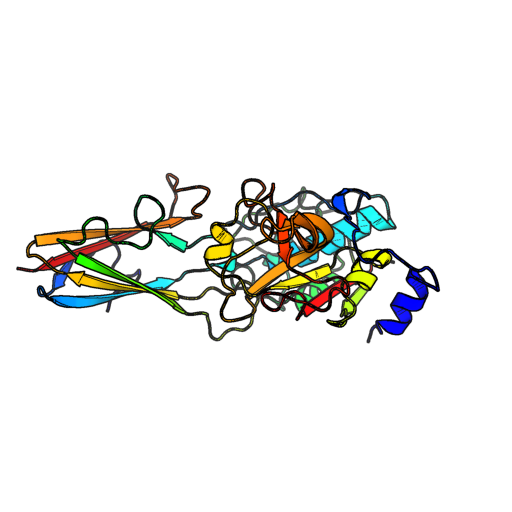2.38 18 VAL B O 1
ATOM 2014 N N . GLY B 2 19 ? 103.838 99.938 -207.150 1.00 33.07 19 GLY B N 1
ATOM 2015 C CA . GLY B 2 19 ? 103.399 98.538 -207.080 1.00 33.66 19 GLY B CA 1
ATOM 2016 C C . GLY B 2 19 ? 104.480 97.480 -207.294 1.00 33.79 19 GLY B C 1
ATOM 2017 O O . GLY B 2 19 ? 104.259 96.323 -206.982 1.00 33.59 19 GLY B O 1
ATOM 2018 N N . GLU B 2 20 ? 105.637 97.868 -207.829 1.00 34.35 20 GLU B N 1
ATOM 2019 C CA . GLU B 2 20 ? 106.755 96.938 -208.064 1.00 34.97 20 GLU B CA 1
ATOM 2020 C C . GLU B 2 20 ? 107.473 96.586 -206.774 1.00 34.82 20 GLU B C 1
ATOM 2021 O O . GLU B 2 20 ? 107.635 97.452 -205.914 1.00 35.32 20 GLU B O 1
ATOM 2027 N N . LEU B 2 21 ? 107.933 95.333 -206.694 1.00 34.40 21 LEU B N 1
ATOM 2028 C CA . LEU B 2 21 ? 108.697 94.783 -205.556 1.00 34.37 21 LEU B CA 1
ATOM 2029 C C . LEU B 2 21 ? 110.208 94.914 -205.812 1.00 33.81 21 LEU B C 1
ATOM 2030 O O . LEU B 2 21 ? 110.721 94.451 -206.832 1.00 33.45 21 LEU B O 1
ATOM 2035 N N . VAL B 2 22 ? 110.907 95.561 -204.888 1.00 33.63 22 VAL B N 1
ATOM 2036 C CA . VAL B 2 22 ? 112.362 95.670 -204.937 1.00 33.19 22 VAL B CA 1
ATOM 2037 C C . VAL B 2 22 ? 112.926 94.733 -203.865 1.00 33.17 22 VAL B C 1
ATOM 2038 O O . VAL B 2 22 ? 112.637 94.917 -202.687 1.00 33.09 22 VAL B O 1
ATOM 2042 N N . GLU B 2 23 ? 113.703 93.724 -204.265 1.00 32.91 23 GLU B N 1
ATOM 2043 C CA . GLU B 2 23 ? 114.369 92.863 -203.294 1.00 32.66 23 GLU B CA 1
ATOM 2044 C C . GLU B 2 23 ? 115.741 93.422 -202.932 1.00 31.99 23 GLU B C 1
ATOM 2045 O O . GLU B 2 23 ? 116.606 93.533 -203.770 1.00 32.20 23 GLU B O 1
ATOM 2051 N N . ILE B 2 24 ? 115.919 93.788 -201.668 1.00 31.47 24 ILE B N 1
ATOM 2052 C CA . ILE B 2 24 ? 117.189 94.248 -201.164 1.00 30.57 24 ILE B CA 1
ATOM 2053 C C . ILE B 2 24 ? 117.786 93.076 -200.386 1.00 30.10 24 ILE B C 1
ATOM 2054 O O . ILE B 2 24 ? 117.135 92.473 -199.545 1.00 29.70 24 ILE B O 1
ATOM 2059 N N . GLN B 2 25 ? 119.033 92.749 -200.693 1.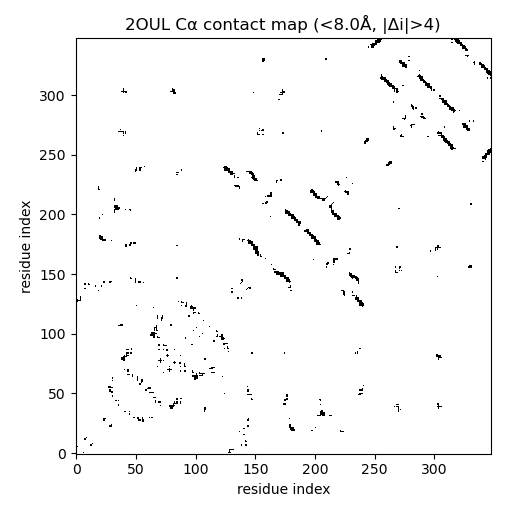00 29.58 25 GLN B N 1
ATOM 2060 C CA . GLN B 2 25 ? 119.714 91.656 -200.039 1.00 29.27 25 GLN B CA 1
ATOM 2061 C C . GLN B 2 25 ? 121.000 92.191 -199.431 1.00 27.97 25 GLN B C 1
ATOM 2062 O O . GLN B 2 25 ? 121.848 92.742 -200.136 1.00 27.41 25 GLN B O 1
ATOM 2068 N N . LEU B 2 26 ? 121.113 92.033 -198.113 1.00 27.11 26 LEU B N 1
ATOM 2069 C CA . LEU B 2 26 ? 122.211 92.606 -197.329 1.00 26.96 26 LEU B CA 1
ATOM 2070 C C . LEU B 2 26 ? 122.810 91.532 -196.401 1.00 26.41 26 LEU B C 1
ATOM 2071 O O . LEU B 2 26 ? 122.070 90.836 -195.720 1.00 26.79 26 LEU B O 1
ATOM 2076 N N . PRO B 2 27 ? 124.152 91.401 -196.360 1.00 25.98 27 PRO B N 1
ATOM 2077 C CA . PRO B 2 27 ? 124.779 90.453 -195.412 1.00 25.35 27 PRO B CA 1
ATOM 2078 C C . PRO B 2 27 ? 124.449 90.826 -193.959 1.00 25.35 27 PRO B C 1
ATOM 2079 O O . PRO B 2 27 ? 124.423 91.994 -193.629 1.00 24.84 27 PRO B O 1
ATOM 2083 N N . SER B 2 28 ? 124.233 89.838 -193.098 1.00 25.18 28 SER B N 1
ATOM 2084 C CA . SER B 2 28 ? 123.725 90.132 -191.761 1.00 24.97 28 SER B CA 1
ATOM 2085 C C . SER B 2 28 ? 124.029 88.973 -190.833 1.00 24.95 28 SER B C 1
ATOM 2086 O O . SER B 2 28 ? 123.720 87.850 -191.171 1.00 25.79 28 SER B O 1
ATOM 2089 N N . ASN B 2 29 ? 124.629 89.251 -189.674 1.00 24.70 29 ASN B N 1
ATOM 2090 C CA . ASN B 2 29 ? 125.048 88.205 -188.739 1.00 24.39 29 ASN B CA 1
ATOM 2091 C C . ASN B 2 29 ? 124.398 88.380 -187.350 1.00 24.10 29 ASN B C 1
ATOM 2092 O O . ASN B 2 29 ? 124.843 89.185 -186.544 1.00 23.28 29 ASN B O 1
ATOM 2097 N N . PRO B 2 30 ? 123.295 87.660 -187.099 1.00 24.50 30 PRO B N 1
ATOM 2098 C CA . PRO B 2 30 ? 122.576 87.781 -185.830 1.00 24.15 30 PRO B CA 1
ATOM 2099 C C . PRO B 2 30 ? 123.302 87.230 -184.604 1.00 23.82 30 PRO B C 1
ATOM 2100 O O . PRO B 2 30 ? 122.920 87.543 -183.484 1.00 24.26 30 PRO B O 1
ATOM 2104 N N . THR B 2 31 ? 124.347 86.448 -184.842 1.00 23.04 31 THR B N 1
ATOM 2105 C CA . THR B 2 31 ? 125.182 85.875 -183.808 1.00 23.08 31 THR B CA 1
ATOM 2106 C C . THR B 2 31 ? 126.082 86.924 -183.136 1.00 21.97 31 THR B C 1
ATOM 2107 O O . THR B 2 31 ? 126.668 86.632 -182.119 1.00 21.69 31 THR B O 1
ATOM 2111 N N . THR B 2 32 ? 126.152 88.121 -183.711 1.00 21.47 32 THR B N 1
ATOM 2112 C CA . THR B 2 32 ? 126.897 89.250 -183.185 1.00 21.63 32 THR B CA 1
ATOM 2113 C C . THR B 2 32 ? 125.967 90.253 -182.483 1.00 22.07 32 THR B C 1
ATOM 2114 O O . THR B 2 32 ? 126.436 91.203 -181.854 1.00 22.27 32 THR B O 1
ATOM 2118 N N . GLY B 2 33 ? 124.659 90.051 -182.610 1.00 21.76 33 GLY B N 1
ATOM 2119 C CA . GLY B 2 33 ? 123.656 91.016 -182.116 1.00 22.04 33 GLY B CA 1
ATOM 2120 C C . GLY B 2 33 ? 123.252 92.117 -183.080 1.00 22.41 33 GLY B C 1
ATOM 2121 O O . GLY B 2 33 ? 122.292 92.864 -182.797 1.00 21.84 33 GLY B O 1
ATOM 2122 N N . PHE B 2 34 ? 124.017 92.261 -184.184 1.00 22.60 34 PHE B N 1
ATOM 2123 C CA . PHE B 2 34 ? 123.775 93.310 -185.181 1.00 22.40 34 PHE B CA 1
ATOM 2124 C C . PHE B 2 34 ? 122.746 92.796 -186.188 1.00 22.19 34 PHE B C 1
ATOM 2125 O O . PHE B 2 34 ? 122.631 91.596 -186.489 1.00 22.13 34 PHE B O 1
ATOM 2133 N N . ALA B 2 35 ? 121.982 93.739 -186.685 1.00 22.25 35 ALA B N 1
ATOM 2134 C CA . ALA B 2 35 ? 121.076 93.513 -187.786 1.00 22.99 35 ALA B CA 1
ATOM 2135 C C . ALA B 2 35 ? 120.835 94.880 -188.445 1.00 23.14 35 ALA B C 1
ATOM 2136 O O . ALA B 2 35 ? 121.381 95.905 -187.970 1.00 21.95 35 ALA B O 1
ATOM 2138 N N . TRP B 2 36 ? 120.085 94.897 -189.554 1.00 24.18 36 TRP B N 1
ATOM 2139 C CA . TRP B 2 36 ? 119.777 96.171 -190.272 1.00 24.98 36 TRP B CA 1
ATOM 2140 C C . TRP B 2 36 ? 118.432 96.704 -189.866 1.00 25.39 36 TRP B C 1
ATOM 2141 O O . TRP B 2 36 ? 117.471 95.980 -189.869 1.00 25.45 36 TRP B O 1
ATOM 2152 N N . TYR B 2 37 ? 118.378 97.992 -189.560 1.00 26.80 37 TYR B N 1
ATOM 2153 C CA . TYR B 2 37 ? 117.199 98.606 -189.015 1.00 27.32 37 TYR B CA 1
ATOM 2154 C C . TYR B 2 37 ? 116.989 99.985 -189.621 1.00 28.27 37 TYR B C 1
ATOM 2155 O O . TYR B 2 37 ? 117.961 100.675 -189.950 1.00 27.81 37 TYR B O 1
ATOM 2164 N N . PHE B 2 38 ? 115.714 100.369 -189.752 1.00 28.74 38 PHE B N 1
ATOM 2165 C CA . PHE B 2 38 ? 115.355 101.749 -189.993 1.00 29.26 38 PHE B CA 1
ATOM 2166 C C . PHE B 2 38 ? 115.606 102.475 -188.671 1.00 30.36 38 PHE B C 1
ATOM 2167 O O . PHE B 2 38 ? 115.840 101.848 -187.627 1.00 30.98 38 PHE B O 1
ATOM 2175 N N . GLU B 2 39 ? 115.574 103.794 -188.727 1.00 31.34 39 GLU B N 1
ATOM 2176 C CA . GLU B 2 39 ? 115.769 104.623 -187.563 1.00 31.97 39 GLU B CA 1
ATOM 2177 C C . GLU B 2 39 ? 114.688 104.295 -186.538 1.00 31.96 39 GLU B C 1
ATOM 2178 O O . GLU B 2 39 ? 113.503 104.219 -186.863 1.00 31.90 39 GLU B O 1
ATOM 2184 N N . GLY B 2 40 ? 115.111 104.109 -185.298 1.00 32.27 40 GLY B N 1
ATOM 2185 C CA . GLY B 2 40 ? 114.224 103.648 -184.245 1.00 32.30 40 GLY B CA 1
ATOM 2186 C C . GLY B 2 40 ? 114.417 102.190 -183.866 1.00 32.59 40 GLY B C 1
ATOM 2187 O O . GLY B 2 40 ? 113.929 101.775 -182.826 1.00 33.12 40 GLY B O 1
ATOM 2188 N N . GLY B 2 41 ? 115.120 101.408 -184.690 1.00 32.32 41 GLY B N 1
ATOM 2189 C CA . GLY B 2 41 ? 115.355 99.998 -184.381 1.00 32.09 41 GLY B CA 1
ATOM 2190 C C . GLY B 2 41 ? 114.178 99.101 -184.744 1.00 31.89 41 GLY B C 1
ATOM 2191 O O . GLY B 2 41 ? 113.830 98.149 -184.025 1.00 30.90 41 GLY B O 1
ATOM 2192 N N . THR B 2 42 ? 113.577 99.408 -185.888 1.00 31.97 42 THR B N 1
ATOM 2193 C CA . THR B 2 42 ? 112.435 98.671 -186.393 1.00 31.63 42 THR B CA 1
ATOM 2194 C C . THR B 2 42 ? 112.741 98.198 -187.820 1.00 31.56 42 THR B C 1
ATOM 2195 O O . THR B 2 42 ? 113.602 98.772 -188.505 1.00 31.29 42 THR B O 1
ATOM 2199 N N . LYS B 2 43 ? 112.066 97.123 -188.228 1.00 31.56 43 LYS B N 1
ATOM 2200 C CA . LYS B 2 43 ? 112.127 96.610 -189.599 1.00 32.07 43 LYS B CA 1
ATOM 2201 C C . LYS B 2 43 ? 110.984 97.181 -190.435 1.00 32.28 43 LYS B C 1
ATOM 2202 O O . LYS B 2 43 ? 110.884 96.895 -191.624 1.00 31.79 43 LYS B O 1
ATOM 2208 N N . GLU B 2 44 ? 110.112 97.979 -189.805 1.00 33.47 44 GLU B N 1
ATOM 2209 C CA . GLU B 2 44 ? 108.953 98.533 -190.493 1.00 33.80 44 GLU B CA 1
ATOM 2210 C C . GLU B 2 44 ? 109.204 99.879 -191.159 1.00 33.41 44 GLU B C 1
ATOM 2211 O O . GLU B 2 44 ? 110.030 100.687 -190.705 1.00 32.70 44 GLU B O 1
ATOM 2217 N N . SER B 2 45 ? 108.490 100.062 -192.272 1.00 33.09 45 SER B N 1
ATOM 2218 C CA . SER B 2 45 ? 108.525 101.278 -193.092 1.00 33.33 45 SER B CA 1
ATOM 2219 C C . SER B 2 45 ? 108.321 102.573 -192.277 1.00 33.09 45 SER B C 1
ATOM 2220 O O . SER B 2 45 ? 107.420 102.642 -191.442 1.00 32.19 45 SER B O 1
ATOM 2223 N N . PRO B 2 46 ? 109.181 103.588 -192.506 1.00 33.71 46 PRO B N 1
ATOM 2224 C CA . PRO B 2 46 ? 108.973 104.942 -191.962 1.00 34.10 46 PRO B CA 1
ATOM 2225 C C . PRO B 2 46 ? 107.612 105.527 -192.310 1.00 34.07 46 PRO B C 1
ATOM 2226 O O . PRO B 2 46 ? 107.082 106.330 -191.554 1.00 34.30 46 PRO B O 1
ATOM 2230 N N . ASN B 2 47 ? 107.070 105.130 -193.460 1.00 34.39 47 ASN B N 1
ATOM 2231 C CA . ASN B 2 47 ? 105.827 105.682 -193.980 1.00 34.48 47 ASN B CA 1
ATOM 2232 C C . ASN B 2 47 ? 105.138 104.707 -194.949 1.00 34.44 47 ASN B C 1
ATOM 2233 O O . ASN B 2 47 ? 105.450 104.659 -196.142 1.00 34.07 47 ASN B O 1
ATOM 2238 N N . GLU B 2 48 ? 104.180 103.971 -194.401 1.00 34.93 48 GLU B N 1
ATOM 2239 C CA . GLU B 2 48 ? 103.392 102.946 -195.097 1.00 34.91 48 GLU B CA 1
ATOM 2240 C C . GLU B 2 48 ? 102.645 103.421 -196.356 1.00 34.90 48 GLU B C 1
ATOM 2241 O O . GLU B 2 48 ? 102.332 102.607 -197.241 1.00 34.48 48 GLU B O 1
ATOM 2247 N N . SER B 2 49 ? 102.345 104.724 -196.413 1.00 34.72 49 SER B N 1
ATOM 2248 C CA . SER B 2 49 ? 101.693 105.350 -197.573 1.00 34.40 49 SER B CA 1
ATOM 2249 C C . SER B 2 49 ? 102.636 105.471 -198.752 1.00 34.03 49 SER B C 1
ATOM 2250 O O . SER B 2 49 ? 102.187 105.481 -199.898 1.00 33.95 49 SER B O 1
ATOM 2253 N N . MET B 2 50 ? 103.930 105.609 -198.467 1.00 33.56 50 MET B N 1
ATOM 2254 C CA . MET B 2 50 ? 104.953 105.766 -199.505 1.00 33.08 50 MET B CA 1
ATOM 2255 C C . MET B 2 50 ? 105.455 104.423 -199.992 1.00 32.26 50 MET B C 1
ATOM 2256 O O . MET B 2 50 ? 105.539 104.195 -201.198 1.00 31.47 50 MET B O 1
ATOM 2261 N N . PHE B 2 51 ? 105.778 103.539 -199.052 1.00 31.70 51 PHE B N 1
ATOM 2262 C CA . PHE B 2 51 ? 106.23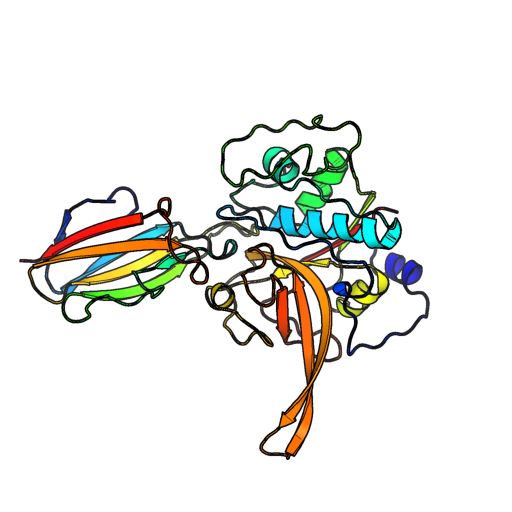2 102.188 -199.379 1.00 31.61 51 PHE B CA 1
ATOM 2263 C C . PHE B 2 51 ? 106.101 101.225 -198.197 1.00 31.17 51 PHE B C 1
ATOM 2264 O O . PHE B 2 51 ? 106.358 101.599 -197.055 1.00 30.47 51 PHE B O 1
ATOM 2272 N N . THR B 2 52 ? 105.676 99.998 -198.500 1.00 31.23 52 THR B N 1
ATOM 2273 C CA . THR B 2 52 ? 105.587 98.905 -197.538 1.00 31.50 52 THR B CA 1
ATOM 2274 C C . THR B 2 52 ? 106.895 98.106 -197.537 1.00 31.98 52 THR B C 1
ATOM 2275 O O . THR B 2 52 ? 107.593 98.037 -198.558 1.00 31.66 52 THR B O 1
ATOM 2279 N N . VAL B 2 53 ? 107.229 97.533 -196.379 1.00 31.92 53 VAL B N 1
ATOM 2280 C CA . VAL B 2 53 ? 108.419 96.709 -196.221 1.00 32.19 53 VAL B CA 1
ATOM 2281 C C . VAL B 2 53 ? 108.065 95.388 -195.543 1.00 32.38 53 VAL B C 1
ATOM 2282 O O . VAL B 2 53 ? 107.397 95.366 -194.511 1.00 32.05 53 VAL B O 1
ATOM 2286 N N . GLU B 2 54 ? 108.496 94.297 -196.172 1.00 33.08 54 GLU B N 1
ATOM 2287 C CA . GLU B 2 54 ? 108.560 92.981 -195.556 1.00 33.73 54 GLU B CA 1
ATOM 2288 C C . GLU B 2 54 ? 110.042 92.633 -195.349 1.00 33.57 54 GLU B C 1
ATOM 2289 O O . GLU B 2 54 ? 110.899 93.154 -196.032 1.00 33.22 54 GLU B O 1
ATOM 2295 N N . ASN B 2 55 ? 110.328 91.724 -194.427 1.00 33.68 55 ASN B N 1
ATOM 2296 C CA . ASN B 2 55 ? 111.692 91.444 -194.019 1.00 33.41 55 ASN B CA 1
ATOM 2297 C C . ASN B 2 55 ? 111.909 89.949 -193.744 1.00 32.93 55 ASN B C 1
ATOM 2298 O O . ASN B 2 55 ? 111.013 89.276 -193.231 1.00 32.85 55 ASN B O 1
ATOM 2303 N N . LYS B 2 56 ? 113.098 89.432 -194.077 1.00 32.53 56 LYS B N 1
ATOM 2304 C CA . LYS B 2 56 ? 113.424 88.009 -193.856 1.00 31.95 56 LYS B CA 1
ATOM 2305 C C . LYS B 2 56 ? 114.922 87.760 -193.696 1.00 31.21 56 LYS B C 1
ATOM 2306 O O . LYS B 2 56 ? 115.710 88.217 -194.517 1.00 31.15 56 LYS B O 1
ATOM 2312 N N . TYR B 2 57 ? 115.308 87.004 -192.657 1.00 29.39 57 TYR B N 1
ATOM 2313 C CA . TYR B 2 57 ? 116.656 86.471 -192.548 1.00 28.61 57 TYR B CA 1
ATOM 2314 C C . TYR B 2 57 ? 116.797 85.054 -193.118 1.00 28.18 57 TYR B C 1
ATOM 2315 O O . TYR B 2 57 ? 115.953 84.183 -192.900 1.00 28.15 57 TYR B O 1
ATOM 2324 N N . PHE B 2 58 ? 117.906 84.855 -193.832 1.00 27.82 58 PHE B N 1
ATOM 2325 C CA . PHE B 2 58 ? 118.287 83.583 -194.418 1.00 27.48 58 PHE B CA 1
ATOM 2326 C C . PHE B 2 58 ? 119.652 83.174 -193.868 1.00 26.93 58 PHE B C 1
ATOM 2327 O O . PHE B 2 58 ? 120.631 83.905 -194.050 1.00 26.03 58 PHE B O 1
ATOM 2335 N N . PRO B 2 59 ? 119.712 82.028 -193.141 1.00 26.29 59 PRO B N 1
ATOM 2336 C CA . PRO B 2 59 ? 121.002 81.594 -192.607 1.00 26.78 59 PRO B CA 1
ATOM 2337 C C . PRO B 2 59 ? 121.936 81.129 -193.715 1.00 26.68 59 PRO B C 1
ATOM 2338 O O . PRO B 2 59 ? 121.468 80.837 -194.793 1.00 26.28 59 PRO B O 1
ATOM 2342 N N . PRO B 2 60 ? 123.253 81.051 -193.443 1.00 27.08 60 PRO B N 1
ATOM 2343 C CA . PRO B 2 60 ? 124.198 80.507 -194.437 1.00 27.60 60 PRO B CA 1
ATOM 2344 C C . PRO B 2 60 ? 124.089 78.980 -194.594 1.00 27.81 60 PRO B C 1
ATOM 2345 O O . PRO B 2 60 ? 123.608 78.312 -193.684 1.00 28.02 60 PRO B O 1
ATOM 2349 N N . ASP B 2 61 ? 124.555 78.426 -195.711 1.00 29.35 61 ASP B N 1
ATOM 2350 C CA . ASP B 2 61 ? 124.625 76.949 -195.851 1.00 29.83 61 ASP B CA 1
ATOM 2351 C C . ASP B 2 61 ? 125.773 76.390 -194.988 1.00 30.24 61 ASP B C 1
ATOM 2352 O O . ASP B 2 61 ? 125.768 75.212 -194.630 1.00 31.60 61 ASP B O 1
ATOM 2357 N N . SER B 2 62 ? 126.719 77.238 -194.597 1.00 30.02 62 SER B N 1
ATOM 2358 C CA . SER B 2 62 ? 127.685 76.897 -193.525 1.00 30.19 62 SER B CA 1
ATOM 2359 C C . SER B 2 62 ? 127.030 76.449 -192.200 1.00 29.96 62 SER B C 1
ATOM 2360 O O . SER B 2 62 ? 126.058 77.050 -191.752 1.00 30.80 62 SER B O 1
ATOM 2363 N N . LYS B 2 63 ? 127.589 75.431 -191.561 1.00 29.03 63 LYS B N 1
ATOM 2364 C CA . LYS B 2 63 ? 127.190 75.074 -190.194 1.00 29.09 63 LYS B CA 1
ATOM 2365 C C . LYS B 2 63 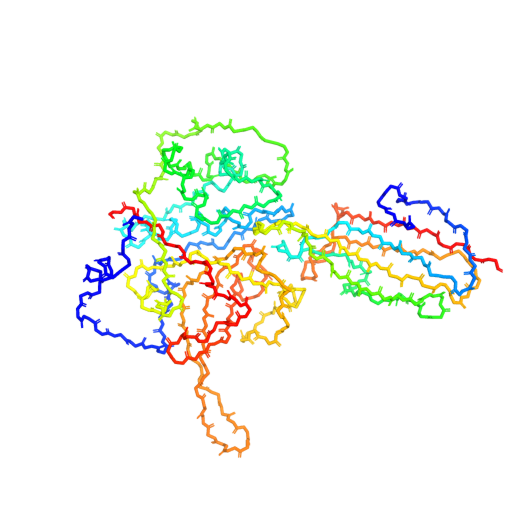? 128.132 75.608 -189.077 1.00 28.13 63 LYS B C 1
ATOM 2366 O O . LYS B 2 63 ? 128.037 75.220 -187.915 1.00 28.95 63 LYS B O 1
ATOM 2372 N N . LEU B 2 64 ? 128.987 76.563 -189.412 1.00 26.51 64 LEU B N 1
ATOM 2373 C CA . LEU B 2 64 ? 129.899 77.124 -188.425 1.00 24.79 64 LEU B CA 1
ATOM 2374 C C . LEU B 2 64 ? 129.109 78.011 -187.475 1.00 22.95 64 LEU B C 1
ATOM 2375 O O . LEU B 2 64 ? 128.086 78.598 -187.852 1.00 22.28 64 LEU B O 1
ATOM 2380 N N . LEU B 2 65 ? 129.575 78.088 -186.232 1.00 21.85 65 LEU B N 1
ATOM 2381 C CA . LEU B 2 65 ? 129.031 79.044 -185.273 1.00 21.99 65 LEU B CA 1
ATOM 2382 C C . LEU B 2 65 ? 129.659 80.420 -185.565 1.00 21.54 65 LEU B C 1
ATOM 2383 O O . LEU B 2 65 ? 130.859 80.531 -185.648 1.00 21.84 65 LEU B O 1
ATOM 2388 N N . GLY B 2 66 ? 128.823 81.436 -185.742 1.00 21.64 66 GLY B N 1
ATOM 2389 C CA . GLY B 2 66 ? 129.251 82.812 -186.066 1.00 21.73 66 GLY B CA 1
ATOM 2390 C C . GLY B 2 66 ? 129.290 83.154 -187.545 1.00 21.40 66 GLY B C 1
ATOM 2391 O O . GLY B 2 66 ? 129.674 84.269 -187.911 1.00 21.04 66 GLY B O 1
ATOM 2392 N N . ALA B 2 67 ? 128.951 82.182 -188.397 1.00 21.98 67 ALA B N 1
ATOM 2393 C CA . ALA B 2 67 ? 128.814 82.404 -189.850 1.00 22.22 67 ALA B CA 1
ATOM 2394 C C . ALA B 2 67 ? 127.557 83.227 -190.070 1.00 22.77 67 ALA B C 1
ATOM 2395 O O . ALA B 2 67 ? 126.486 82.866 -189.572 1.00 23.22 67 ALA B O 1
ATOM 2397 N N . GLY B 2 68 ? 127.702 84.342 -190.803 1.00 23.51 68 GLY B N 1
ATOM 2398 C CA . GLY B 2 68 ? 126.614 85.262 -191.088 1.00 22.98 68 GLY B CA 1
ATOM 2399 C C . GLY B 2 68 ? 125.762 84.838 -192.274 1.00 23.26 68 GLY B C 1
ATOM 2400 O O . GLY B 2 68 ? 126.212 84.083 -193.129 1.00 21.49 68 GLY B O 1
ATOM 2401 N N . GLY B 2 69 ? 124.527 85.347 -192.306 1.00 23.01 69 GLY B N 1
ATOM 2402 C CA . GLY B 2 69 ? 123.601 85.072 -193.391 1.00 23.36 69 GLY B CA 1
ATOM 2403 C C . GLY B 2 69 ? 123.295 86.329 -194.177 1.00 23.31 69 GLY B C 1
ATOM 2404 O O . GLY B 2 69 ? 124.190 87.137 -194.439 1.00 23.52 69 GLY B O 1
ATOM 2405 N N . THR B 2 70 ? 122.025 86.477 -194.548 1.00 23.18 70 THR B N 1
ATOM 2406 C CA . THR B 2 70 ? 121.559 87.527 -195.430 1.00 23.53 70 THR B CA 1
ATOM 2407 C C . THR B 2 70 ? 120.157 87.979 -195.004 1.00 24.00 70 THR B C 1
ATOM 2408 O O . THR B 2 70 ? 119.265 87.146 -194.804 1.00 23.03 70 THR B O 1
ATOM 2412 N N . GLU B 2 71 ? 119.969 89.294 -194.889 1.00 24.56 71 GLU B N 1
ATOM 2413 C CA . GLU B 2 71 ? 118.635 89.865 -194.747 1.00 25.21 71 GLU B CA 1
ATOM 2414 C C . GLU B 2 71 ? 118.105 90.261 -196.112 1.00 24.65 71 GLU B C 1
ATOM 2415 O O . GLU B 2 71 ? 118.782 90.927 -196.875 1.00 24.09 71 GLU B O 1
ATOM 2421 N N . HIS B 2 72 ? 116.887 89.828 -196.388 1.00 25.83 72 HIS B N 1
ATOM 2422 C CA . HIS B 2 72 ? 116.098 90.271 -197.536 1.00 26.40 72 HIS B CA 1
ATOM 2423 C C . HIS B 2 72 ? 115.067 91.283 -197.042 1.00 26.71 72 HIS B C 1
ATOM 2424 O O . HIS B 2 72 ? 114.299 90.985 -196.133 1.00 26.22 72 HIS B O 1
ATOM 2431 N N . PHE B 2 73 ? 115.059 92.475 -197.637 1.00 26.78 73 PHE B N 1
ATOM 2432 C CA . PHE B 2 73 ? 113.982 93.449 -197.456 1.00 26.86 73 PHE B CA 1
ATOM 2433 C C . PHE B 2 73 ? 113.225 93.568 -198.771 1.00 27.37 73 PHE B C 1
ATOM 2434 O O . PHE B 2 73 ? 113.775 94.011 -199.759 1.00 28.77 73 PHE B O 1
ATOM 2442 N N . HIS B 2 74 ? 111.966 93.177 -198.767 1.00 27.46 74 HIS B N 1
ATOM 2443 C CA . HIS B 2 74 ? 111.097 93.288 -199.902 1.00 28.24 74 HIS B CA 1
ATOM 2444 C C . HIS B 2 74 ? 110.299 94.592 -199.811 1.00 27.88 74 HIS B C 1
ATOM 2445 O O . HIS B 2 74 ? 109.335 94.673 -199.051 1.00 27.72 74 HIS B O 1
ATOM 2452 N N . VAL B 2 75 ? 110.713 95.591 -200.599 1.00 27.36 75 VAL B N 1
ATOM 2453 C CA . VAL B 2 75 ? 110.102 96.924 -200.607 1.00 27.32 75 VAL B CA 1
ATOM 2454 C C . VAL B 2 75 ? 109.184 97.144 -201.836 1.00 27.23 75 VAL B C 1
ATOM 2455 O O . VAL B 2 75 ? 109.603 96.971 -202.979 1.00 27.37 75 VAL B O 1
ATOM 2459 N N . THR B 2 76 ? 107.928 97.504 -201.583 1.00 27.07 76 THR B N 1
ATOM 2460 C CA . THR B 2 76 ? 106.971 97.859 -202.637 1.00 26.96 76 THR B CA 1
ATOM 2461 C C . THR B 2 76 ? 106.577 99.333 -202.526 1.00 26.31 76 THR B C 1
ATOM 2462 O O . THR B 2 76 ? 106.015 99.744 -201.509 1.00 25.56 76 THR B O 1
ATOM 2466 N N . VAL B 2 77 ? 106.849 100.108 -203.571 1.00 26.08 77 VAL B N 1
ATOM 2467 C CA . VAL B 2 77 ? 106.446 101.525 -203.613 1.00 26.80 77 VAL B CA 1
ATOM 2468 C C . VAL B 2 77 ? 104.930 101.709 -203.847 1.00 27.01 77 VAL B C 1
ATOM 2469 O O . VAL B 2 77 ? 104.333 101.080 -204.718 1.00 26.45 77 VAL B O 1
ATOM 2473 N N . LYS B 2 78 ? 104.337 102.603 -203.054 1.00 27.72 78 LYS B N 1
ATOM 2474 C CA . LYS B 2 78 ? 102.882 102.758 -202.945 1.00 27.56 78 LYS B CA 1
ATOM 2475 C C . LYS B 2 78 ? 102.356 104.109 -203.444 1.00 27.90 78 LYS B C 1
ATOM 2476 O O . LYS B 2 78 ? 101.166 104.254 -203.721 1.00 28.26 78 LYS B O 1
ATOM 2482 N N . ALA B 2 79 ? 103.250 105.088 -203.565 1.00 27.70 79 ALA B N 1
ATOM 2483 C CA . ALA B 2 79 ? 102.930 106.406 -204.092 1.00 27.05 79 ALA B CA 1
ATOM 2484 C C . ALA B 2 79 ? 104.081 106.864 -204.990 1.00 26.99 79 ALA B C 1
ATOM 2485 O O . ALA B 2 79 ? 105.228 106.394 -204.870 1.00 26.11 79 ALA B O 1
ATOM 2487 N N . ALA B 2 80 ? 103.774 107.787 -205.889 1.00 26.92 80 ALA B N 1
ATOM 2488 C CA . ALA B 2 80 ? 104.775 108.367 -206.789 1.00 27.19 80 ALA B CA 1
ATOM 2489 C C . ALA B 2 80 ? 105.717 109.234 -205.966 1.00 27.34 80 ALA B C 1
ATOM 2490 O O . ALA B 2 80 ? 105.326 109.742 -204.924 1.00 28.65 80 ALA B O 1
ATOM 2492 N N . GLY B 2 81 ? 106.954 109.396 -206.418 1.00 27.37 81 GLY B N 1
ATOM 2493 C CA . GLY B 2 81 ? 107.945 110.192 -205.685 1.00 27.22 81 GLY B CA 1
ATOM 2494 C C . GLY B 2 81 ? 109.267 109.480 -205.650 1.00 26.72 81 GLY B C 1
ATOM 2495 O O . GLY B 2 81 ? 109.360 108.365 -206.125 1.00 26.43 81 GLY B O 1
ATOM 2496 N N . THR B 2 82 ? 110.295 110.143 -205.127 1.00 27.00 82 THR B N 1
ATOM 2497 C CA . THR B 2 82 ? 111.613 109.517 -204.902 1.00 27.50 82 THR B CA 1
ATOM 2498 C C . THR B 2 82 ? 111.797 109.217 -203.421 1.00 27.44 82 THR B C 1
ATOM 2499 O O . THR B 2 82 ? 111.935 110.138 -202.612 1.00 26.48 82 THR B O 1
ATOM 2503 N N . HIS B 2 83 ? 111.807 107.934 -203.068 1.00 28.03 83 HIS B N 1
ATOM 2504 C CA . HIS B 2 83 ? 111.770 107.534 -201.643 1.00 28.51 83 HIS B CA 1
ATOM 2505 C C . HIS B 2 83 ? 113.096 106.993 -201.132 1.00 28.22 83 HIS B C 1
ATOM 2506 O O . HIS B 2 83 ? 113.619 106.034 -201.675 1.00 28.26 83 HIS B O 1
ATOM 2513 N N . ALA B 2 84 ? 113.621 107.622 -200.083 1.00 28.31 84 ALA B N 1
ATOM 2514 C CA . ALA B 2 84 ? 114.828 107.154 -199.403 1.00 28.28 84 ALA B CA 1
ATOM 2515 C C . ALA B 2 84 ? 114.523 105.921 -198.541 1.00 28.15 84 ALA B C 1
ATOM 2516 O O . ALA B 2 84 ? 113.749 106.001 -197.596 1.00 27.35 84 ALA B O 1
ATOM 2518 N N . VAL B 2 85 ? 115.121 104.778 -198.889 1.00 28.32 85 VAL B N 1
ATOM 2519 C CA . VAL B 2 85 ? 115.194 103.665 -197.954 1.00 28.11 85 VAL B CA 1
ATOM 2520 C C . VAL B 2 85 ? 116.591 103.607 -197.278 1.00 27.73 85 VAL B C 1
ATOM 2521 O O . VAL B 2 85 ? 117.595 103.205 -197.883 1.00 27.19 85 VAL B O 1
ATOM 2525 N N . ASN B 2 86 ? 116.593 104.055 -196.014 1.00 26.55 86 ASN B N 1
ATOM 2526 C CA . ASN B 2 86 ? 117.768 104.248 -195.182 1.00 26.37 86 ASN B CA 1
ATOM 2527 C C . ASN B 2 86 ? 117.840 103.197 -194.067 1.00 25.83 86 ASN B C 1
ATOM 2528 O O . ASN B 2 86 ? 117.003 103.191 -193.171 1.00 24.93 86 ASN B O 1
ATOM 2533 N N . LEU B 2 87 ? 118.853 102.328 -194.144 1.00 25.83 87 LEU B N 1
ATOM 2534 C CA . LEU B 2 87 ? 119.086 101.277 -193.162 1.00 25.19 87 LEU B CA 1
ATOM 2535 C C . LEU B 2 87 ? 120.419 101.519 -192.471 1.00 24.71 87 LEU B C 1
ATOM 2536 O O . LEU B 2 87 ? 121.336 102.092 -193.054 1.00 24.78 87 LEU B O 1
ATOM 2541 N N . THR B 2 88 ? 120.505 101.089 -191.214 1.00 24.25 88 THR B N 1
ATOM 2542 C CA . THR B 2 88 ? 121.738 101.125 -190.433 1.00 23.96 88 THR B CA 1
ATOM 2543 C C . THR B 2 88 ? 121.946 99.745 -189.823 1.00 23.69 88 THR B C 1
ATOM 2544 O O . THR B 2 88 ? 121.012 99.141 -189.320 1.00 23.70 88 THR B O 1
ATOM 2548 N N . TYR B 2 89 ? 123.187 99.264 -189.876 1.00 23.40 89 TYR B N 1
ATOM 2549 C CA . TYR B 2 89 ? 123.576 98.005 -189.265 1.00 23.27 89 TYR B CA 1
ATOM 2550 C C . TYR B 2 89 ? 124.034 98.270 -187.844 1.00 23.24 89 TYR B C 1
ATOM 2551 O O . TYR B 2 89 ? 125.087 98.888 -187.609 1.00 22.04 89 TYR B O 1
ATOM 2560 N N . MET B 2 90 ? 123.239 97.784 -186.886 1.00 24.04 90 MET B N 1
ATOM 2561 C CA . MET B 2 90 ? 123.440 98.143 -185.509 1.00 24.72 90 MET B CA 1
ATOM 2562 C C . MET B 2 90 ? 122.865 97.126 -184.524 1.00 24.69 90 MET B C 1
ATOM 2563 O O . MET B 2 90 ? 122.025 96.295 -184.878 1.00 24.17 90 MET B O 1
ATOM 2568 N N . ARG B 2 91 ? 123.335 97.199 -183.282 1.00 24.30 91 ARG B N 1
ATOM 2569 C CA . ARG B 2 91 ? 122.683 96.492 -182.193 1.00 24.04 91 ARG B CA 1
ATOM 2570 C C . ARG B 2 91 ? 121.496 97.318 -181.682 1.00 24.38 91 ARG B C 1
ATOM 2571 O O . ARG B 2 91 ? 121.646 98.520 -181.455 1.00 25.03 91 ARG B O 1
ATOM 2579 N N . PRO B 2 92 ? 120.303 96.696 -181.547 1.00 24.14 92 PRO B N 1
ATOM 2580 C CA . PRO B 2 92 ? 119.141 97.473 -181.144 1.00 24.13 92 PRO B CA 1
ATOM 2581 C C . PRO B 2 92 ? 119.193 98.051 -179.717 1.00 23.82 92 PRO B C 1
ATOM 2582 O O . PRO B 2 92 ? 118.607 99.092 -179.487 1.00 24.92 92 PRO B O 1
ATOM 2586 N N . TRP B 2 93 ? 119.892 97.420 -178.782 1.00 23.23 93 TRP B N 1
ATOM 2587 C CA . TRP B 2 93 ? 120.074 98.000 -177.447 1.00 22.76 93 TRP B CA 1
ATOM 2588 C C . TRP B 2 93 ? 121.124 99.136 -177.370 1.00 23.14 93 TRP B C 1
ATOM 2589 O O . TRP B 2 93 ? 121.177 99.873 -176.375 1.00 23.02 93 TRP B O 1
ATOM 2600 N N . THR B 2 94 ? 121.952 99.277 -178.401 1.00 23.63 94 THR B N 1
ATOM 2601 C CA . THR B 2 94 ? 123.001 100.303 -178.411 1.00 24.60 94 THR B CA 1
ATOM 2602 C C . THR B 2 94 ? 122.583 101.514 -179.253 1.00 25.18 94 THR B C 1
ATOM 2603 O O . THR B 2 94 ? 122.816 102.657 -178.878 1.00 24.69 94 THR B O 1
ATOM 2607 N N . GLY B 2 95 ? 121.966 101.233 -180.392 1.00 26.39 95 GLY B N 1
ATOM 2608 C CA . GLY B 2 95 ? 121.645 102.235 -181.367 1.00 27.01 95 GLY B CA 1
ATOM 2609 C C . GLY B 2 95 ? 122.881 102.550 -182.187 1.00 27.94 95 GLY B C 1
ATOM 2610 O O . GLY B 2 95 ? 123.951 101.945 -181.994 1.00 27.23 95 GLY B O 1
ATOM 2611 N N . PRO B 2 96 ? 122.731 103.494 -183.125 1.00 28.95 96 PRO B N 1
ATOM 2612 C CA . PRO B 2 96 ? 123.791 103.809 -184.067 1.00 30.07 96 PRO B CA 1
ATOM 2613 C C . PRO B 2 96 ? 124.856 104.727 -183.474 1.00 31.09 96 PRO B C 1
ATOM 2614 O O . PRO B 2 96 ? 124.638 105.378 -182.444 1.00 31.47 96 PRO B O 1
ATOM 2618 N N . SER B 2 97 ? 126.011 104.756 -184.127 1.00 32.49 97 SER B N 1
ATOM 2619 C CA . SER B 2 97 ? 127.049 105.747 -183.834 1.00 33.02 97 SER B CA 1
ATOM 2620 C C . SER B 2 97 ? 127.504 106.352 -185.145 1.00 33.72 97 SER B C 1
ATOM 2621 O O . SER B 2 97 ? 127.020 105.968 -186.221 1.00 33.48 97 SER B O 1
ATOM 2624 N N . HIS B 2 98 ? 128.402 107.332 -185.028 1.00 34.74 98 HIS B N 1
ATOM 2625 C CA . HIS B 2 98 ? 129.086 107.966 -186.162 1.00 35.13 98 HIS B CA 1
ATOM 2626 C C . HIS B 2 98 ? 129.499 106.945 -187.219 1.00 34.90 98 HIS B C 1
ATOM 2627 O O . HIS B 2 98 ? 129.251 107.142 -188.407 1.00 34.60 98 HIS B O 1
ATOM 2634 N N . ASP B 2 99 ? 130.097 105.853 -186.749 1.00 34.84 99 ASP B N 1
ATOM 2635 C CA . ASP B 2 99 ? 130.706 104.836 -187.592 1.00 35.13 99 ASP B CA 1
ATOM 2636 C C . ASP B 2 99 ? 129.845 103.593 -187.840 1.00 34.86 99 ASP B C 1
ATOM 2637 O O . ASP B 2 99 ? 130.394 102.516 -188.092 1.00 35.27 99 ASP B O 1
ATOM 2642 N N . SER B 2 100 ? 128.518 103.706 -187.772 1.00 33.90 100 SER B N 1
ATOM 2643 C CA . SER B 2 100 ? 127.686 102.549 -188.106 1.00 33.06 100 SER B CA 1
ATOM 2644 C C . SER B 2 100 ? 127.672 102.369 -189.629 1.00 32.14 100 SER B C 1
ATOM 2645 O O . SER B 2 100 ? 127.750 103.339 -190.369 1.00 31.71 100 SER B O 1
ATOM 2648 N N . GLU B 2 101 ? 127.628 101.128 -190.091 1.00 31.46 101 GLU B N 1
ATOM 2649 C CA . GLU B 2 101 ? 127.495 100.886 -191.521 1.00 31.16 101 GLU B CA 1
ATOM 2650 C C . GLU B 2 101 ? 126.074 101.217 -191.933 1.00 30.00 101 GLU B C 1
ATOM 2651 O O . GLU B 2 101 ? 125.099 100.829 -191.276 1.00 28.70 101 GLU B O 1
ATOM 2657 N N . ARG B 2 102 ? 125.962 101.998 -192.991 1.00 29.77 102 ARG B N 1
ATOM 2658 C CA . ARG B 2 102 ? 124.665 102.450 -193.464 1.00 29.96 102 ARG B CA 1
ATOM 2659 C C . ARG B 2 102 ? 124.465 102.038 -194.892 1.00 28.27 102 ARG B C 1
ATOM 2660 O O . ARG B 2 102 ? 125.409 101.956 -195.660 1.00 28.20 102 ARG B O 1
ATOM 2668 N N . PHE B 2 103 ? 123.221 101.750 -195.237 1.00 27.51 103 PHE B N 1
ATOM 2669 C CA . PHE B 2 103 ? 122.859 101.467 -196.610 1.00 26.92 103 PHE B CA 1
ATOM 2670 C C . PHE B 2 103 ? 121.702 102.395 -197.026 1.00 26.36 103 PHE B C 1
ATOM 2671 O O . PHE B 2 103 ? 120.729 102.540 -196.307 1.00 26.18 103 PHE B O 1
ATOM 2679 N N . THR B 2 104 ? 121.830 103.036 -198.180 1.00 26.35 104 THR B N 1
ATOM 2680 C CA . THR B 2 104 ? 120.726 103.802 -198.750 1.00 26.61 104 THR B CA 1
ATOM 2681 C C . THR B 2 104 ? 120.505 103.477 -200.212 1.00 26.23 104 THR B C 1
ATOM 2682 O O . THR B 2 104 ? 121.447 103.357 -200.982 1.00 25.41 104 THR B O 1
ATOM 2686 N N . VAL B 2 105 ? 119.239 103.313 -200.575 1.00 26.71 105 VAL B N 1
ATOM 2687 C CA . VAL B 2 105 ? 118.834 103.313 -201.986 1.00 26.89 105 VAL B CA 1
ATOM 2688 C C . VAL B 2 105 ? 117.618 104.267 -202.115 1.00 26.70 105 VAL B C 1
ATOM 2689 O O . VAL B 2 105 ? 116.846 104.413 -201.177 1.00 26.56 105 VAL B O 1
ATOM 2693 N N . TYR B 2 106 ? 117.534 104.977 -203.239 1.00 26.62 106 TYR B N 1
ATOM 2694 C CA . TYR B 2 106 ? 116.402 105.851 -203.547 1.00 27.05 106 TYR B CA 1
ATOM 2695 C C . TYR B 2 106 ? 115.555 105.148 -204.575 1.00 27.06 106 TYR B C 1
ATOM 2696 O O . TYR B 2 106 ? 116.085 104.655 -205.574 1.00 27.65 106 TYR B O 1
ATOM 2705 N N . LEU B 2 107 ? 114.252 105.064 -204.311 1.00 26.90 107 LEU B N 1
ATOM 2706 C CA . LEU B 2 107 ? 113.314 104.427 -205.228 1.00 26.63 107 LEU B CA 1
ATOM 2707 C C . LEU B 2 107 ? 112.424 105.517 -205.854 1.00 27.10 107 LEU B C 1
ATOM 2708 O O . LEU B 2 107 ? 111.619 106.150 -205.169 1.00 26.75 107 LEU B O 1
ATOM 2713 N N . LYS B 2 108 ? 112.622 105.746 -207.157 1.00 27.78 108 LYS B N 1
ATOM 2714 C CA . LYS B 2 108 ? 111.941 106.790 -207.916 1.00 27.94 108 LYS B CA 1
ATOM 2715 C C . LYS B 2 108 ? 110.823 106.153 -208.742 1.00 28.15 108 LYS B C 1
ATOM 2716 O O . LYS B 2 108 ? 111.087 105.419 -209.681 1.00 26.94 108 LYS B O 1
ATOM 2722 N N . ALA B 2 109 ? 109.572 106.401 -208.352 1.00 29.46 109 ALA B N 1
ATOM 2723 C CA . ALA B 2 109 ? 108.401 105.987 -209.133 1.00 30.48 109 ALA B CA 1
ATOM 2724 C C . ALA B 2 109 ? 107.696 107.225 -209.740 1.00 31.19 109 ALA B C 1
ATOM 2725 O O . ALA B 2 109 ? 107.433 108.188 -209.043 1.00 31.31 109 ALA B O 1
ATOM 2727 N N . ASN B 2 110 ? 107.377 107.199 -211.033 1.00 32.14 110 ASN B N 1
ATOM 2728 C CA . ASN B 2 110 ? 106.642 108.328 -211.627 1.00 32.26 110 ASN B CA 1
ATOM 2729 C C . ASN B 2 110 ? 105.112 108.262 -211.339 1.00 33.37 110 ASN B C 1
ATOM 2730 O O . ASN B 2 110 ? 104.443 109.316 -211.378 1.00 34.08 110 ASN B O 1
#

Organism: Plasmodium falciparum (isolate 3D7) (NCBI:txid36329)

InterPro domains:
  IPR000169 Cysteine peptidase, cysteine active site [PS00139] (279-290)
  IPR000668 Peptidase C1A, papain C-terminal [PF00112] (264-481)
  IPR000668 Peptidase C1A, papain C-terminal [PR00705] (279-294)
  IPR000668 Peptidase C1A, papain C-terminal [PR00705] (417-427)
  IPR000668 Peptidase C1A, papain C-terminal [PR00705] (442-448)
  IPR000668 Peptidase C1A, papain C-terminal [SM00645] (261-482)
  IPR013128 Peptidase C1A [PTHR12411] (159-473)
  IPR013201 Cathepsin propeptide inhibitor domain (I29) [PF08246] (165-222)
  IPR013201 Cathepsin propeptide inhibitor domain (I29) [SM00848] (165-222)
  IPR025660 Cysteine peptidase, histidine active site [PS00639] (415-425)
  IPR038765 Papain-like cysteine peptidase superfamily [SSF54001] (157-482)
  IPR039417 Papain-like cysteine endopeptidase [cd02248] (263-481)

Solvent-accessible surface area: 16422 Å² total; per-residue (Å²): 227,65,82,13,96,96,16,13,113,169,69,55,39,172,98,114,22,94,60,25,56,34,20,20,91,143,96,80,0,34,5,77,14,43,39,0,108,57,5,2,0,0,0,0,12,4,0,0,3,0,1,1,0,0,26,13,39,66,94,135,86,123,25,43,0,0,4,1,0,0,18,34,16,5,198,80,8,135,12,35,113,0,0,62,2,49,33,0,0,66,8,3,66,131,34,52,2,1,0,20,34,70,63,0,69,53,59,16,90,49,134,58,159,63,74,92,116,98,22,149,134,55,42,24,20,136,51,34,0,64,6,48,71,74,72,2,4,26,0,0,67,21,0,0,0,0,0,0,0,0,8,2,18,65,52,0,6,100,18,169,139,35,56,23,142,30,130,61,17,116,28,52,14,0,1,2,3,0,0,0,1,5,44,129,106,76,92,37,111,158,80,153,144,34,74,124,67,29,40,0,4,0,15,3,8,2,9,93,158,1,19,61,197,0,21,0,13,1,74,7,46,103,55,2,98,66,65,84,15,26,0,0,73,52,1,25,0,0,8,14,100,156,2,60,81,96,60,82,46,38,67,55,114,17,46,74,48,78,72,1,39,0,55,0,72,6,18,16,0,1,1,36,10,1,2,5,173,77,17,56,32,94,17,95,68,106,75,64,7,35,5,124,51,117,60,88,45,31,141,41,140,40,6,0,9,33,10,42,6,27,1,65,0,22,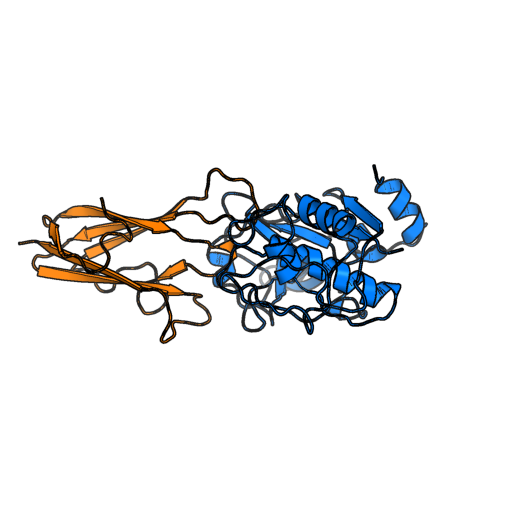0,104,26,59,32,79,15,42,0,78,2,19,15,10,16,29,72,99,21,76,72,185,132,23,74,110,1,26,0,80,0,104,4,182

Sequence (348 aa):
QMNYEEVIKKYRGEENFDHAAYDWRLHSGVTPVKDQKNCGSCWAFSSIGSVESQYAIRKNKLITLSEQELVDCSFKNYGCNGGLINNAFEDMIELGGICPDGDYPYVSDAPNLCNIDRCTEKYGIKNYLSVPDNKLKEALRFLGPISISVAVSDDFAFYKEGIFDGECGDQLNHAVMLVGFGMKEIVNPLTKKGEKHYYYIIKNSWGQQWGERGFINIETDESGLMRKCGLGTDAFIPLIEKVTKAHNGATLTVAVGELVEIQLPSNPTTGFAWYFEGGTKESPNESMFTVENKYFPPDSKLLGAGGTEHFHVTVKAAGTHAVNLTYMRPWTGPSHDSERFTVYLKAN

Nearest PDB structures (foldseek):
  6ssz-assembly1_A  TM=9.953E-01  e=1.908E-52  Plasmodium falciparum
  2ghu-assembly4_D  TM=9.900E-01  e=5.978E-49  Plasmodium falciparum
  2ghu-assembly3_C  TM=9.900E-01  e=1.188E-48  Plasmodium falciparum
  7ei0-assembly1_A  TM=9.904E-01  e=1.738E-47  Plasmodium falciparum 3D7
  3bpf-assembly3_C  TM=9.893E-01  e=1.969E-47  Plasmodium falciparum